Protein AF-0000000083341138 (afdb_homodimer)

Sequence (218 aa):
MNNLKFSPLKKLEIILEGEHQEFVTDLLDHAGVKGYTIVNNLSGKGSQGFHEGHLMFNEDAVLNMIITAVPEHLVNPIMEGFAPFFNKHSGVVFVSDIQVTRLEKFNKNMNNLKFSPLKKLEIILEGEHQEFVTDLLDHAGVKGYTIVNNLSGKGSQGFHEGHLMFNEDAVLNMIITAVPEHLVNPIMEGFAPFFNKHSGVVFVSDIQVTRLEKFNKN

Structure (mmCIF, N/CA/C/O backbone):
data_AF-0000000083341138-model_v1
#
loop_
_entity.id
_entity.type
_entity.pdbx_description
1 polymer 'P-II family nitrogen regulator'
#
loop_
_atom_site.group_PDB
_atom_site.id
_atom_site.type_symbol
_atom_site.label_atom_id
_atom_site.label_alt_id
_atom_site.label_comp_id
_atom_site.label_asym_id
_atom_site.label_entity_id
_atom_site.label_seq_id
_atom_site.pdbx_PDB_ins_code
_atom_site.Cartn_x
_atom_site.Cartn_y
_atom_site.Cartn_z
_atom_site.occupancy
_atom_site.B_iso_or_equiv
_atom_site.auth_seq_id
_atom_site.auth_comp_id
_atom_site.auth_asym_id
_atom_site.auth_atom_id
_atom_site.pdbx_PDB_model_num
ATOM 1 N N . MET A 1 1 ? 3.871 28.406 0.914 1 43.56 1 MET A N 1
ATOM 2 C CA . MET A 1 1 ? 3.195 27.203 1.356 1 43.56 1 MET A CA 1
ATOM 3 C C . MET A 1 1 ? 3.568 26.016 0.471 1 43.56 1 MET A C 1
ATOM 5 O O . MET A 1 1 ? 3.41 26.062 -0.75 1 43.56 1 MET A O 1
ATOM 9 N N . ASN A 1 2 ? 4.586 25.281 0.672 1 56.59 2 ASN A N 1
ATOM 10 C CA . ASN A 1 2 ? 5.148 24.297 -0.247 1 56.59 2 ASN A CA 1
ATOM 11 C C . ASN A 1 2 ? 4.074 23.359 -0.797 1 56.59 2 ASN A C 1
ATOM 13 O O . ASN A 1 2 ? 3.346 22.734 -0.033 1 56.59 2 ASN A O 1
ATOM 17 N N . ASN A 1 3 ? 3.484 23.812 -1.963 1 70.19 3 ASN A N 1
ATOM 18 C CA . ASN A 1 3 ? 2.354 23.219 -2.68 1 70.19 3 ASN A CA 1
ATOM 19 C C . ASN A 1 3 ? 2.545 21.734 -2.918 1 70.19 3 ASN A C 1
ATOM 21 O O . ASN A 1 3 ? 3.535 21.312 -3.52 1 70.19 3 ASN A O 1
ATOM 25 N N . LEU A 1 4 ? 1.774 20.891 -2.082 1 86.81 4 LEU A N 1
ATOM 26 C CA . LEU A 1 4 ? 1.762 19.453 -2.312 1 86.81 4 LEU A CA 1
ATOM 27 C C . LEU A 1 4 ? 1.254 19.125 -3.715 1 86.81 4 LEU A C 1
ATOM 29 O O . LEU A 1 4 ? 0.221 19.656 -4.141 1 86.81 4 LEU A O 1
ATOM 33 N N . LYS A 1 5 ? 2.184 18.625 -4.574 1 92.94 5 LYS A N 1
ATOM 34 C CA . LYS A 1 5 ? 1.755 18.188 -5.898 1 92.94 5 LYS A CA 1
ATOM 35 C C . LYS A 1 5 ? 1.426 16.703 -5.906 1 92.94 5 LYS A C 1
ATOM 37 O O . LYS A 1 5 ? 2.301 15.859 -5.668 1 92.94 5 LYS A O 1
ATOM 42 N N . PHE A 1 6 ? 0.139 16.469 -6.227 1 96.69 6 PHE A N 1
ATOM 43 C CA . PHE A 1 6 ? -0.298 15.078 -6.359 1 96.69 6 PHE A CA 1
ATOM 44 C C . PHE A 1 6 ? -0.153 14.602 -7.797 1 96.69 6 PHE A C 1
ATOM 46 O O . PHE A 1 6 ? -0.581 15.281 -8.727 1 96.69 6 PHE A O 1
ATOM 53 N N . SER A 1 7 ? 0.466 13.469 -7.934 1 97.69 7 SER A N 1
ATOM 54 C CA . SER A 1 7 ? 0.682 12.891 -9.258 1 97.69 7 SER A CA 1
ATOM 55 C C . SER A 1 7 ? 0.012 11.523 -9.375 1 97.69 7 SER A C 1
ATOM 57 O O . SER A 1 7 ? 0.09 10.703 -8.453 1 97.69 7 SER A O 1
ATOM 59 N N . PRO A 1 8 ? -0.66 11.234 -10.453 1 98.38 8 PRO A N 1
ATOM 60 C CA . PRO A 1 8 ? -1.297 9.93 -10.648 1 98.38 8 PRO A CA 1
ATOM 61 C C . PRO A 1 8 ? -0.293 8.828 -10.969 1 98.38 8 PRO A C 1
ATOM 63 O O . PRO A 1 8 ? 0.635 9.039 -11.758 1 98.38 8 PRO A O 1
ATOM 66 N N . LEU A 1 9 ? -0.404 7.703 -10.352 1 98.56 9 LEU A N 1
ATOM 67 C CA . LEU A 1 9 ? 0.326 6.477 -10.656 1 98.56 9 LEU A CA 1
ATOM 68 C C . LEU A 1 9 ? -0.596 5.266 -10.586 1 98.56 9 LEU A C 1
ATOM 70 O O . LEU A 1 9 ? -1.766 5.391 -10.211 1 98.56 9 LEU A O 1
ATOM 74 N N . LYS A 1 10 ? -0.078 4.125 -11.078 1 98.81 10 LYS A N 1
ATOM 75 C CA . LYS A 1 10 ? -0.729 2.83 -10.906 1 98.81 10 LYS A CA 1
ATOM 76 C C . LYS A 1 10 ? -0.089 2.043 -9.766 1 98.81 10 LYS A C 1
ATOM 78 O O . LYS A 1 10 ? 1.137 1.926 -9.695 1 98.81 10 LYS A O 1
ATOM 83 N N . LYS A 1 11 ? -0.899 1.671 -8.844 1 98.88 11 LYS A N 1
ATOM 84 C CA . LYS A 1 11 ? -0.458 0.746 -7.805 1 98.88 11 LYS A CA 1
ATOM 85 C C . LYS A 1 11 ? -0.704 -0.703 -8.219 1 98.88 11 LYS A C 1
ATOM 87 O O . LYS A 1 11 ? -1.809 -1.057 -8.633 1 98.88 11 LYS A O 1
ATOM 92 N N . LEU A 1 12 ? 0.342 -1.519 -8.172 1 98.81 12 LEU A N 1
ATOM 93 C CA . LEU A 1 12 ? 0.233 -2.961 -8.359 1 98.81 12 LEU A CA 1
ATOM 94 C C . LEU A 1 12 ? 0.286 -3.693 -7.023 1 98.81 12 LEU A C 1
ATOM 96 O O . LEU A 1 12 ? 1.166 -3.43 -6.203 1 98.81 12 LEU A O 1
ATOM 100 N N . GLU A 1 13 ? -0.659 -4.496 -6.762 1 98.81 13 GLU A N 1
ATOM 101 C CA . GLU A 1 13 ? -0.636 -5.484 -5.688 1 98.81 13 GLU A CA 1
ATOM 102 C C . GLU A 1 13 ? -0.57 -6.902 -6.242 1 98.81 13 GLU A C 1
ATOM 104 O O . GLU A 1 13 ? -1.538 -7.391 -6.832 1 98.81 13 GLU A O 1
ATOM 109 N N . ILE A 1 14 ? 0.552 -7.531 -6.039 1 98.12 14 ILE A N 1
ATOM 110 C CA . ILE A 1 14 ? 0.844 -8.844 -6.605 1 98.12 14 ILE A CA 1
ATOM 111 C C . ILE A 1 14 ? 0.821 -9.898 -5.5 1 98.12 14 ILE A C 1
ATOM 113 O O . ILE A 1 14 ? 1.663 -9.883 -4.598 1 98.12 14 ILE A O 1
ATOM 117 N N . ILE A 1 15 ? -0.076 -10.805 -5.543 1 96.75 15 ILE A N 1
ATOM 118 C CA . ILE A 1 15 ? -0.184 -11.891 -4.574 1 96.75 15 ILE A CA 1
ATOM 119 C C . ILE A 1 15 ? 0.331 -13.188 -5.195 1 96.75 15 ILE A C 1
ATOM 121 O O . ILE A 1 15 ? -0.067 -13.555 -6.305 1 96.75 15 ILE A O 1
ATOM 125 N N . LEU A 1 16 ? 1.196 -13.852 -4.492 1 94.94 16 LEU A N 1
ATOM 126 C CA . LEU A 1 16 ? 1.87 -15.031 -5.035 1 94.94 16 LEU A CA 1
ATOM 127 C C . LEU A 1 16 ? 2.361 -15.938 -3.914 1 94.94 16 LEU A C 1
ATOM 129 O O . LEU A 1 16 ? 2.422 -15.523 -2.754 1 94.94 16 LEU A O 1
ATOM 133 N N . GLU A 1 17 ? 2.703 -17.125 -4.324 1 92.5 17 GLU A N 1
ATOM 134 C CA . GLU A 1 17 ? 3.369 -18.016 -3.379 1 92.5 17 GLU A CA 1
ATOM 135 C C . GLU A 1 17 ? 4.77 -17.516 -3.045 1 92.5 17 GLU A C 1
ATOM 137 O O . GLU A 1 17 ? 5.523 -17.125 -3.936 1 92.5 17 GLU A O 1
ATOM 142 N N . GLY A 1 18 ? 5.074 -17.531 -1.75 1 92.31 18 GLY A N 1
ATOM 143 C CA . GLY A 1 18 ? 6.305 -16.953 -1.234 1 92.31 18 GLY A CA 1
ATOM 144 C C . GLY A 1 18 ? 7.551 -17.516 -1.902 1 92.31 18 GLY A C 1
ATOM 145 O O . GLY A 1 18 ? 8.547 -16.812 -2.049 1 92.31 18 GLY A O 1
ATOM 146 N N . GLU A 1 19 ? 7.508 -18.766 -2.312 1 91.44 19 GLU A N 1
ATOM 147 C CA . GLU A 1 19 ? 8.672 -19.406 -2.908 1 91.44 19 GLU A CA 1
ATOM 148 C C . GLU A 1 19 ? 9.062 -18.734 -4.219 1 91.44 19 GLU A C 1
ATOM 150 O O . GLU A 1 19 ? 10.203 -18.875 -4.68 1 91.44 19 GLU A O 1
ATOM 155 N N . HIS A 1 20 ? 8.227 -17.906 -4.797 1 94.19 20 HIS A N 1
ATOM 156 C CA . HIS A 1 20 ? 8.508 -17.297 -6.09 1 94.19 20 HIS A CA 1
ATOM 157 C C . HIS A 1 20 ? 8.734 -15.797 -5.949 1 94.19 20 HIS A C 1
ATOM 159 O O . HIS A 1 20 ? 8.82 -15.078 -6.953 1 94.19 20 HIS A O 1
ATOM 165 N N . GLN A 1 21 ? 8.82 -15.297 -4.828 1 94.88 21 GLN A N 1
ATOM 166 C CA . GLN A 1 21 ? 8.977 -13.875 -4.551 1 94.88 21 GLN A CA 1
ATOM 167 C C . GLN A 1 21 ? 10.18 -13.297 -5.293 1 94.88 21 GLN A C 1
ATOM 169 O O . GLN A 1 21 ? 10.086 -12.242 -5.914 1 94.88 21 GLN A O 1
ATOM 174 N N . GLU A 1 22 ? 11.273 -14.016 -5.23 1 94.94 22 GLU A N 1
ATOM 175 C CA . GLU A 1 22 ? 12.5 -13.508 -5.836 1 94.94 22 GLU A CA 1
ATOM 176 C C . GLU A 1 22 ? 12.344 -13.367 -7.348 1 94.94 22 GLU A C 1
ATOM 178 O O . GLU A 1 22 ? 12.852 -12.406 -7.941 1 94.94 22 GLU A O 1
ATOM 183 N N . PHE A 1 23 ? 11.719 -14.312 -7.938 1 95.25 23 PHE A N 1
ATOM 184 C CA . PHE A 1 23 ? 11.477 -14.234 -9.375 1 95.25 23 PHE A CA 1
ATOM 185 C C . PHE A 1 23 ? 10.711 -12.969 -9.734 1 95.25 23 PHE A C 1
ATOM 187 O O . PHE A 1 23 ? 11.094 -12.25 -10.664 1 95.25 23 PHE A O 1
ATOM 194 N N . VAL A 1 24 ? 9.68 -12.656 -8.992 1 97 24 VAL A N 1
ATOM 195 C CA . VAL A 1 24 ? 8.812 -11.516 -9.266 1 97 24 VAL A CA 1
ATOM 196 C C . VAL A 1 24 ? 9.57 -10.211 -9.008 1 97 24 VAL A C 1
ATOM 198 O O . VAL A 1 24 ? 9.508 -9.281 -9.812 1 97 24 VAL A O 1
ATOM 201 N N . THR A 1 25 ? 10.336 -10.164 -7.938 1 96.69 25 THR A N 1
ATOM 202 C CA . THR A 1 25 ? 11.07 -8.938 -7.633 1 96.69 25 THR A CA 1
ATOM 203 C C . THR A 1 25 ? 12.156 -8.688 -8.664 1 96.69 25 THR A C 1
ATOM 205 O O . THR A 1 25 ? 12.453 -7.543 -9.008 1 96.69 25 THR A O 1
ATOM 208 N N . ASP A 1 26 ? 12.742 -9.758 -9.203 1 96.69 26 ASP A N 1
ATOM 209 C CA . ASP A 1 26 ? 13.727 -9.617 -10.266 1 96.69 26 ASP A CA 1
ATOM 210 C C . ASP A 1 26 ? 13.109 -9.016 -11.523 1 96.69 26 ASP A C 1
ATOM 212 O O . ASP A 1 26 ? 13.711 -8.156 -12.172 1 96.69 26 ASP A O 1
ATOM 216 N N . LEU A 1 27 ? 11.953 -9.477 -11.852 1 96.94 27 LEU A N 1
ATOM 217 C CA . LEU A 1 27 ? 11.266 -8.953 -13.023 1 96.94 27 LEU A CA 1
ATOM 218 C C . LEU A 1 27 ? 10.922 -7.477 -12.836 1 96.94 27 LEU A C 1
ATOM 220 O O . LEU A 1 27 ? 11.07 -6.68 -13.766 1 96.94 27 LEU A O 1
ATOM 224 N N . LEU A 1 28 ? 10.492 -7.086 -11.641 1 97.12 28 LEU A N 1
ATOM 225 C CA . LEU A 1 28 ? 10.195 -5.688 -11.352 1 97.12 28 LEU A CA 1
ATOM 226 C C . LEU A 1 28 ? 11.445 -4.824 -11.477 1 97.12 28 LEU A C 1
ATOM 228 O O . LEU A 1 28 ? 11.406 -3.744 -12.07 1 97.12 28 LEU A O 1
ATOM 232 N N . ASP A 1 29 ? 12.523 -5.367 -10.977 1 95.69 29 ASP A N 1
ATOM 233 C CA . ASP A 1 29 ? 13.789 -4.645 -11.07 1 95.69 29 ASP A CA 1
ATOM 234 C C . ASP A 1 29 ? 14.195 -4.43 -12.523 1 95.69 29 ASP A C 1
ATOM 236 O O . ASP A 1 29 ? 14.594 -3.33 -12.914 1 95.69 29 ASP A O 1
ATOM 240 N N . HIS A 1 30 ? 14.055 -5.43 -13.32 1 95.94 30 HIS A N 1
ATOM 241 C CA . HIS A 1 30 ? 14.43 -5.359 -14.727 1 95.94 30 HIS A CA 1
ATOM 242 C C . HIS A 1 30 ? 13.531 -4.395 -15.484 1 95.94 30 HIS A C 1
ATOM 244 O O . HIS A 1 30 ? 13.969 -3.762 -16.453 1 95.94 30 HIS A O 1
ATOM 250 N N . ALA A 1 31 ? 12.305 -4.336 -15.016 1 95.94 31 ALA A N 1
ATOM 251 C CA . ALA A 1 31 ? 11.352 -3.436 -15.664 1 95.94 31 ALA A CA 1
ATOM 252 C C . ALA A 1 31 ? 11.609 -1.985 -15.266 1 95.94 31 ALA A C 1
ATOM 254 O O . ALA A 1 31 ? 10.961 -1.07 -15.773 1 95.94 31 ALA A O 1
ATOM 255 N N . GLY A 1 32 ? 12.484 -1.768 -14.281 1 93.94 32 GLY A N 1
ATOM 256 C CA . GLY A 1 32 ? 12.859 -0.415 -13.898 1 93.94 32 GLY A CA 1
ATOM 257 C C . GLY A 1 32 ? 12.094 0.104 -12.703 1 93.94 32 GLY A C 1
ATOM 258 O O . GLY A 1 32 ? 12.07 1.311 -12.445 1 93.94 32 GLY A O 1
ATOM 259 N N . VAL A 1 33 ? 11.453 -0.778 -12.023 1 96 33 VAL A N 1
ATOM 260 C CA . VAL A 1 33 ? 10.727 -0.376 -10.828 1 96 33 VAL A CA 1
ATOM 261 C C . VAL A 1 33 ? 11.719 -0.014 -9.719 1 96 33 VAL A C 1
ATOM 263 O O . VAL A 1 33 ? 12.633 -0.781 -9.422 1 96 33 VAL A O 1
ATOM 266 N N . LYS A 1 34 ? 11.5 1.165 -9.055 1 93.69 34 LYS A N 1
ATOM 267 C CA . LYS A 1 34 ? 12.492 1.713 -8.125 1 93.69 34 LYS A CA 1
ATOM 268 C C . LYS A 1 34 ? 12.32 1.119 -6.734 1 93.69 34 LYS A C 1
ATOM 270 O O . LYS A 1 34 ? 13.281 1.054 -5.961 1 93.69 34 LYS A O 1
ATOM 275 N N . GLY A 1 35 ? 11.094 0.795 -6.465 1 95.19 35 GLY A N 1
ATOM 276 C CA . GLY A 1 35 ? 10.852 0.303 -5.117 1 95.19 35 GLY A CA 1
ATOM 277 C C . GLY A 1 35 ? 9.594 -0.532 -5.008 1 95.19 35 GLY A C 1
ATOM 278 O O . GLY A 1 35 ? 8.727 -0.478 -5.887 1 95.19 35 GLY A O 1
ATOM 279 N N . TYR A 1 36 ? 9.586 -1.307 -3.973 1 97.06 36 TYR A N 1
ATOM 280 C CA . TYR A 1 36 ? 8.414 -2.1 -3.637 1 97.06 36 TYR A CA 1
ATOM 281 C C . TYR A 1 36 ? 8.414 -2.475 -2.16 1 97.06 36 TYR A C 1
ATOM 283 O O . TYR A 1 36 ? 9.445 -2.389 -1.49 1 97.06 36 TYR A O 1
ATOM 291 N N . THR A 1 37 ? 7.223 -2.809 -1.684 1 96.56 37 THR A N 1
ATOM 292 C CA . THR A 1 37 ? 6.973 -3.293 -0.33 1 96.56 37 THR A CA 1
ATOM 293 C C . THR A 1 37 ? 6.434 -4.719 -0.357 1 96.56 37 THR A C 1
ATOM 295 O O . THR A 1 37 ? 5.656 -5.078 -1.246 1 96.56 37 THR A O 1
ATOM 298 N N . ILE A 1 38 ? 6.922 -5.527 0.607 1 95.38 38 ILE A N 1
ATOM 299 C CA . ILE A 1 38 ? 6.469 -6.914 0.673 1 95.38 38 ILE A CA 1
ATOM 300 C C . ILE A 1 38 ? 5.715 -7.148 1.979 1 95.38 38 ILE A C 1
ATOM 302 O O . ILE A 1 38 ? 6.242 -6.895 3.064 1 95.38 38 ILE A O 1
ATOM 306 N N . VAL A 1 39 ? 4.488 -7.57 1.864 1 94.75 39 VAL A N 1
ATOM 307 C CA . VAL A 1 39 ? 3.684 -8.062 2.979 1 94.75 39 VAL A CA 1
ATOM 308 C C . VAL A 1 39 ? 3.799 -9.578 3.07 1 94.75 39 VAL A C 1
ATOM 310 O O . VAL A 1 39 ? 3.371 -10.297 2.164 1 94.75 39 VAL A O 1
ATOM 313 N N . ASN A 1 40 ? 4.289 -10.039 4.188 1 90.88 40 ASN A N 1
ATOM 314 C CA . ASN A 1 40 ? 4.613 -11.453 4.328 1 90.88 40 ASN A CA 1
ATOM 315 C C . ASN A 1 40 ? 3.506 -12.211 5.055 1 90.88 40 ASN A C 1
ATOM 317 O O . ASN A 1 40 ? 2.648 -11.602 5.695 1 90.88 40 ASN A O 1
ATOM 321 N N . ASN A 1 41 ? 3.547 -13.523 4.867 1 89 41 ASN A N 1
ATOM 322 C CA . ASN A 1 41 ? 2.801 -14.469 5.691 1 89 41 ASN A CA 1
ATOM 323 C C . ASN A 1 41 ? 1.295 -14.297 5.523 1 89 41 ASN A C 1
ATOM 325 O O . ASN A 1 41 ? 0.551 -14.305 6.504 1 89 41 ASN A O 1
ATOM 329 N N . LEU A 1 42 ? 0.904 -14.156 4.395 1 91.31 42 LEU A N 1
ATOM 330 C CA . LEU A 1 42 ? -0.522 -14.078 4.098 1 91.31 42 LEU A CA 1
ATOM 331 C C . LEU A 1 42 ? -1.131 -15.469 3.988 1 91.31 42 LEU A C 1
ATOM 333 O O . LEU A 1 42 ? -0.446 -16.422 3.611 1 91.31 42 LEU A O 1
ATOM 337 N N . SER A 1 43 ? -2.334 -15.5 4.375 1 90.44 43 SER A N 1
ATOM 338 C CA . SER A 1 43 ? -3.176 -16.656 4.098 1 90.44 43 SER A CA 1
ATOM 339 C C . SER A 1 43 ? -4.246 -16.328 3.062 1 90.44 43 SER A C 1
ATOM 341 O O . SER A 1 43 ? -4.594 -15.164 2.871 1 90.44 43 SER A O 1
ATOM 343 N N . GLY A 1 44 ? -4.66 -17.344 2.383 1 89.19 44 GLY A N 1
ATOM 344 C CA . GLY A 1 44 ? -5.703 -17.125 1.393 1 89.19 44 GLY A CA 1
ATOM 345 C C . GLY A 1 44 ? -6.18 -18.406 0.737 1 89.19 44 GLY A C 1
ATOM 346 O O . GLY A 1 44 ? -5.59 -19.469 0.931 1 89.19 44 GLY A O 1
ATOM 347 N N . LYS A 1 45 ? -7.324 -18.203 0.082 1 89.69 45 LYS A N 1
ATOM 348 C CA . LYS A 1 45 ? -7.918 -19.297 -0.696 1 89.69 45 LYS A CA 1
ATOM 349 C C . LYS A 1 45 ? -8.125 -18.875 -2.148 1 89.69 45 LYS A C 1
ATOM 351 O O . LYS A 1 45 ? -8.547 -17.75 -2.422 1 89.69 45 LYS A O 1
ATOM 356 N N . GLY A 1 46 ? -7.746 -19.781 -2.986 1 86.19 46 GLY A N 1
ATOM 357 C CA . GLY A 1 46 ? -8 -19.625 -4.41 1 86.19 46 GLY A CA 1
ATOM 358 C C . GLY A 1 46 ? -8.352 -20.922 -5.109 1 86.19 46 GLY A C 1
ATOM 359 O O . GLY A 1 46 ? -8.805 -21.875 -4.473 1 86.19 46 GLY A O 1
ATOM 360 N N . SER A 1 47 ? -8.297 -20.828 -6.359 1 84.81 47 SER A N 1
ATOM 361 C CA . SER A 1 47 ? -8.664 -21.984 -7.156 1 84.81 47 SER A CA 1
ATOM 362 C C . SER A 1 47 ? -7.84 -23.203 -6.766 1 84.81 47 SER A C 1
ATOM 364 O O . SER A 1 47 ? -8.289 -24.344 -6.926 1 84.81 47 SER A O 1
ATOM 366 N N . GLN A 1 48 ? -6.707 -23.031 -6.176 1 79.69 48 GLN A N 1
ATOM 367 C CA . GLN A 1 48 ? -5.809 -24.125 -5.816 1 79.69 48 GLN A CA 1
ATOM 368 C C . GLN A 1 48 ? -5.973 -24.516 -4.352 1 79.69 48 GLN A C 1
ATOM 370 O O . GLN A 1 48 ? -5.223 -25.344 -3.838 1 79.69 48 GLN A O 1
ATOM 375 N N . GLY A 1 49 ? -6.93 -23.875 -3.766 1 82.31 49 GLY A N 1
ATOM 376 C CA . GLY A 1 49 ? -7.207 -24.25 -2.387 1 82.31 49 GLY A CA 1
ATOM 377 C C . GLY A 1 49 ? -6.73 -23.219 -1.386 1 82.31 49 GLY A C 1
ATOM 378 O O . GLY A 1 49 ? -6.43 -22.078 -1.757 1 82.31 49 GLY A O 1
ATOM 379 N N . PHE A 1 50 ? -6.719 -23.609 -0.062 1 81.56 50 PHE A N 1
ATOM 380 C CA . PHE A 1 50 ? -6.395 -22.703 1.031 1 81.56 50 PHE A CA 1
ATOM 381 C C . PHE A 1 50 ? -4.91 -22.766 1.361 1 81.56 50 PHE A C 1
ATOM 383 O O . PHE A 1 50 ? -4.316 -23.844 1.403 1 81.56 50 PHE A O 1
ATOM 390 N N . HIS A 1 51 ? -4.246 -21.609 1.448 1 79.81 51 HIS A N 1
ATOM 391 C CA . HIS A 1 51 ? -2.883 -21.406 1.926 1 79.81 51 HIS A CA 1
ATOM 392 C C . HIS A 1 51 ? -2.873 -20.734 3.297 1 79.81 51 HIS A C 1
ATOM 394 O O . HIS A 1 51 ? -3.408 -19.641 3.463 1 79.81 51 HIS A O 1
ATOM 400 N N . GLU A 1 52 ? -2.273 -21.359 4.293 1 76.81 52 GLU A N 1
ATOM 401 C CA . GLU A 1 52 ? -2.258 -20.828 5.648 1 76.81 52 GLU A CA 1
ATOM 402 C C . GLU A 1 52 ? -1.016 -19.969 5.891 1 76.81 52 GLU A C 1
ATOM 404 O O . GLU A 1 52 ? 0.092 -20.359 5.512 1 76.81 52 GLU A O 1
ATOM 409 N N . GLY A 1 53 ? -1.154 -18.797 6.289 1 67.44 53 GLY A N 1
ATOM 410 C CA . GLY A 1 53 ? -0.076 -17.859 6.566 1 67.44 53 GLY A CA 1
ATOM 411 C C . GLY A 1 53 ? 0.729 -18.234 7.797 1 67.44 53 GLY A C 1
ATOM 412 O O . GLY A 1 53 ? 1.775 -17.625 8.062 1 67.44 53 GLY A O 1
ATOM 413 N N . HIS A 1 54 ? 0.11 -19 8.758 1 62.38 54 HIS A N 1
ATOM 414 C CA . HIS A 1 54 ? 0.873 -19.266 9.977 1 62.38 54 HIS A CA 1
ATOM 415 C C . HIS A 1 54 ? 1.956 -20.312 9.719 1 62.38 54 HIS A C 1
ATOM 417 O O . HIS A 1 54 ? 1.782 -21.203 8.891 1 62.38 54 HIS A O 1
ATOM 423 N N . LEU A 1 55 ? 3.225 -19.75 9.961 1 54.59 55 LEU A N 1
ATOM 424 C CA . LEU A 1 55 ? 4.434 -20.562 9.859 1 54.59 55 LEU A CA 1
ATOM 425 C C . LEU A 1 55 ? 4.191 -21.969 10.367 1 54.59 55 LEU A C 1
ATOM 427 O O . LEU A 1 55 ? 4.535 -22.297 11.508 1 54.59 55 LEU A O 1
ATOM 431 N N . MET A 1 56 ? 3.02 -22.406 10.438 1 48.97 56 MET A N 1
ATOM 432 C CA . MET A 1 56 ? 3.365 -23.75 10.883 1 48.97 56 MET A CA 1
ATOM 433 C C . MET A 1 56 ? 4.406 -24.375 9.961 1 48.97 56 MET A C 1
ATOM 435 O O . MET A 1 56 ? 4.895 -23.734 9.039 1 48.97 56 MET A O 1
ATOM 439 N N . PHE A 1 57 ? 4.25 -25.766 9.609 1 48.62 57 PHE A N 1
ATOM 440 C CA . PHE A 1 57 ? 5.254 -26.672 9.086 1 48.62 57 PHE A CA 1
ATOM 441 C C . PHE A 1 57 ? 5.664 -26.281 7.672 1 48.62 57 PHE A C 1
ATOM 443 O O . PHE A 1 57 ? 6.836 -26.391 7.301 1 48.62 57 PHE A O 1
ATOM 450 N N . ASN A 1 58 ? 4.73 -26.062 6.723 1 49.41 58 ASN A N 1
ATOM 451 C CA . ASN A 1 58 ? 5.18 -26 5.336 1 49.41 58 ASN A CA 1
ATOM 452 C C . ASN A 1 58 ? 5.234 -24.562 4.824 1 49.41 58 ASN A C 1
ATOM 454 O O . ASN A 1 58 ? 4.211 -24 4.449 1 49.41 58 ASN A O 1
ATOM 458 N N . GLU A 1 59 ? 6.312 -23.859 5.195 1 52.59 59 GLU A N 1
ATOM 459 C CA . GLU A 1 59 ? 6.668 -22.5 4.805 1 52.59 59 GLU A CA 1
ATOM 460 C C . GLU A 1 59 ? 6.355 -22.25 3.33 1 52.59 59 GLU A C 1
ATOM 462 O O . GLU A 1 59 ? 6.082 -21.109 2.93 1 52.59 59 GLU A O 1
ATOM 467 N N . ASP A 1 60 ? 6.461 -23.25 2.551 1 53.94 60 ASP A N 1
ATOM 468 C CA . ASP A 1 60 ? 6.41 -23.125 1.098 1 53.94 60 ASP A CA 1
ATOM 469 C C . ASP A 1 60 ? 5.008 -22.75 0.627 1 53.94 60 ASP A C 1
ATOM 471 O O . ASP A 1 60 ? 4.828 -22.297 -0.503 1 53.94 60 ASP A O 1
ATOM 475 N N . ALA A 1 61 ? 4.062 -22.859 1.63 1 64 61 ALA A N 1
ATOM 476 C CA . ALA A 1 61 ? 2.713 -22.656 1.111 1 64 61 ALA A CA 1
ATOM 477 C C . ALA A 1 61 ? 2.137 -21.328 1.618 1 64 61 ALA A C 1
ATOM 479 O O . ALA A 1 61 ? 0.917 -21.156 1.657 1 64 61 ALA A O 1
ATOM 480 N N . VAL A 1 62 ? 3.115 -20.438 1.92 1 84.94 62 VAL A N 1
ATOM 481 C CA . VAL A 1 62 ? 2.65 -19.156 2.412 1 84.94 62 VAL A CA 1
ATOM 482 C C . VAL A 1 62 ? 2.562 -18.156 1.255 1 84.94 62 VAL A C 1
ATOM 484 O O . VAL A 1 62 ? 3.338 -18.234 0.299 1 84.94 62 VAL A O 1
ATOM 487 N N . LEU A 1 63 ? 1.539 -17.312 1.319 1 91.75 63 LEU A N 1
ATOM 488 C CA . LEU A 1 63 ? 1.419 -16.266 0.312 1 91.75 63 LEU A CA 1
ATOM 489 C C . LEU A 1 63 ? 2.117 -14.992 0.771 1 91.75 63 LEU A C 1
ATOM 491 O O . LEU A 1 63 ? 2.197 -14.719 1.971 1 91.75 63 LEU A O 1
ATOM 495 N N . ASN A 1 64 ? 2.631 -14.289 -0.158 1 94.56 64 ASN A N 1
ATOM 496 C CA . ASN A 1 64 ? 3.098 -12.914 0.018 1 94.56 64 ASN A CA 1
ATOM 497 C C . ASN A 1 64 ? 2.395 -11.961 -0.94 1 94.56 64 ASN A C 1
ATOM 499 O O . ASN A 1 64 ? 1.791 -12.391 -1.924 1 94.56 64 ASN A O 1
ATOM 503 N N . MET A 1 65 ? 2.436 -10.688 -0.54 1 97 65 MET A N 1
ATOM 504 C CA . MET A 1 65 ? 1.983 -9.617 -1.428 1 97 65 MET A CA 1
ATOM 505 C C . MET A 1 65 ? 3.092 -8.594 -1.658 1 97 65 MET A C 1
ATOM 507 O O . MET A 1 65 ? 3.727 -8.141 -0.708 1 97 65 MET A O 1
ATOM 511 N N . ILE A 1 66 ? 3.312 -8.32 -2.918 1 97.56 66 ILE A N 1
ATOM 512 C CA . ILE A 1 66 ? 4.223 -7.246 -3.295 1 97.56 66 ILE A CA 1
ATOM 513 C C . ILE A 1 66 ? 3.424 -6.035 -3.768 1 97.56 66 ILE A C 1
ATOM 515 O O . ILE A 1 66 ? 2.557 -6.156 -4.637 1 97.56 66 ILE A O 1
ATOM 519 N N . ILE A 1 67 ? 3.734 -4.879 -3.148 1 98.69 67 ILE A N 1
ATOM 520 C CA . ILE A 1 67 ? 3.092 -3.615 -3.492 1 98.69 67 ILE A CA 1
ATOM 521 C C . ILE A 1 67 ? 4.109 -2.678 -4.141 1 98.69 67 ILE A C 1
ATOM 523 O O . ILE A 1 67 ? 5.199 -2.469 -3.605 1 98.69 67 ILE A O 1
ATOM 527 N N . THR A 1 68 ? 3.801 -2.131 -5.289 1 98.38 68 THR A N 1
ATOM 528 C CA . THR A 1 68 ? 4.633 -1.122 -5.934 1 98.38 68 THR A CA 1
ATOM 529 C C . THR A 1 68 ? 3.773 -0.099 -6.668 1 98.38 68 THR A C 1
ATOM 531 O O . THR A 1 68 ? 2.613 -0.369 -6.988 1 98.38 68 THR A O 1
ATOM 534 N N . ALA A 1 69 ? 4.293 1.078 -6.859 1 98.62 69 ALA A N 1
ATOM 535 C CA . ALA A 1 69 ? 3.672 2.129 -7.66 1 98.62 69 ALA A CA 1
ATOM 536 C C . ALA A 1 69 ? 4.516 2.457 -8.891 1 98.62 69 ALA A C 1
ATOM 538 O O . ALA A 1 69 ? 5.734 2.613 -8.789 1 98.62 69 ALA A O 1
ATOM 539 N N . VAL A 1 70 ? 3.822 2.547 -10.078 1 98.38 70 VAL A N 1
ATOM 540 C CA . VAL A 1 70 ? 4.555 2.736 -11.328 1 98.38 70 VAL A CA 1
ATOM 541 C C . VAL A 1 70 ? 3.777 3.684 -12.234 1 98.38 70 VAL A C 1
ATOM 543 O O . VAL A 1 70 ? 2.559 3.822 -12.109 1 98.38 70 VAL A O 1
ATOM 546 N N . PRO A 1 71 ? 4.52 4.316 -13.125 1 97.94 71 PRO A N 1
ATOM 547 C CA . PRO A 1 71 ? 3.785 5.039 -14.172 1 97.94 71 PRO A CA 1
ATOM 548 C C . PRO A 1 71 ? 2.906 4.117 -15.016 1 97.94 71 PRO A C 1
ATOM 550 O O . PRO A 1 71 ? 3.229 2.939 -15.188 1 97.94 71 PRO A O 1
ATOM 553 N N . GLU A 1 72 ? 1.851 4.676 -15.547 1 97.94 72 GLU A N 1
ATOM 554 C CA . GLU A 1 72 ? 0.848 3.914 -16.281 1 97.94 72 GLU A CA 1
ATOM 555 C C . GLU A 1 72 ? 1.485 3.127 -17.422 1 97.94 72 GLU A C 1
ATOM 557 O O . GLU A 1 72 ? 1.099 1.986 -17.688 1 97.94 72 GLU A O 1
ATOM 562 N N . HIS A 1 73 ? 2.502 3.648 -18.016 1 97.56 73 HIS A N 1
ATOM 563 C CA . HIS A 1 73 ? 3.061 3.037 -19.203 1 97.56 73 HIS A CA 1
ATOM 564 C C . HIS A 1 73 ? 3.848 1.775 -18.875 1 97.56 73 HIS A C 1
ATOM 566 O O . HIS A 1 73 ? 4.141 0.965 -19.75 1 97.56 73 HIS A O 1
ATOM 572 N N . LEU A 1 74 ? 4.176 1.541 -17.656 1 97.75 74 LEU A N 1
ATOM 573 C CA . LEU A 1 74 ? 4.953 0.367 -17.266 1 97.75 74 LEU A CA 1
ATOM 574 C C . LEU A 1 74 ? 4.035 -0.802 -16.922 1 97.75 74 LEU A C 1
ATOM 576 O O . LEU A 1 74 ? 4.488 -1.945 -16.828 1 97.75 74 LEU A O 1
ATOM 580 N N . VAL A 1 75 ? 2.752 -0.569 -16.797 1 98.44 75 VAL A N 1
ATOM 581 C CA . VAL A 1 75 ? 1.829 -1.609 -16.359 1 98.44 75 VAL A CA 1
ATOM 582 C C . VAL A 1 75 ? 1.812 -2.75 -17.375 1 98.44 75 VAL A C 1
ATOM 584 O O . VAL A 1 75 ? 2.053 -3.906 -17.031 1 98.44 75 VAL A O 1
ATOM 587 N N . ASN A 1 76 ? 1.572 -2.43 -18.609 1 98.19 76 ASN A N 1
ATOM 588 C CA . ASN A 1 76 ? 1.443 -3.469 -19.625 1 98.19 76 ASN A CA 1
ATOM 589 C C . ASN A 1 76 ? 2.74 -4.254 -19.797 1 98.19 76 ASN A C 1
ATOM 591 O O . ASN A 1 76 ? 2.732 -5.488 -19.781 1 98.19 76 ASN A O 1
ATOM 595 N N . PRO A 1 77 ? 3.934 -3.576 -19.922 1 97.94 77 PRO A N 1
ATOM 596 C CA . PRO A 1 77 ? 5.184 -4.336 -20.016 1 97.94 77 PRO A CA 1
ATOM 597 C C . PRO A 1 77 ? 5.395 -5.266 -18.812 1 97.94 77 PRO A C 1
ATOM 599 O O . PRO A 1 77 ? 5.855 -6.398 -18.984 1 97.94 77 PRO A O 1
ATOM 602 N N . ILE A 1 78 ? 5.113 -4.852 -17.656 1 98.06 78 ILE A N 1
ATOM 603 C CA . ILE A 1 78 ? 5.297 -5.652 -16.453 1 98.06 78 ILE A CA 1
ATOM 604 C C . ILE A 1 78 ? 4.363 -6.859 -16.5 1 98.06 78 ILE A C 1
ATOM 606 O O . ILE A 1 78 ? 4.785 -7.988 -16.25 1 98.06 78 ILE A O 1
ATOM 610 N N . MET A 1 79 ? 3.084 -6.613 -16.828 1 97.81 79 MET A N 1
ATOM 611 C CA . MET A 1 79 ? 2.1 -7.691 -16.891 1 97.81 79 MET A CA 1
ATOM 612 C C . MET A 1 79 ? 2.479 -8.719 -17.953 1 97.81 79 MET A C 1
ATOM 614 O O . MET A 1 79 ? 2.303 -9.922 -17.75 1 97.81 79 MET A O 1
ATOM 618 N N . GLU A 1 80 ? 2.984 -8.242 -19.062 1 97.44 80 GLU A N 1
ATOM 619 C CA . GLU A 1 80 ? 3.432 -9.141 -20.125 1 97.44 80 GLU A CA 1
ATOM 620 C C . GLU A 1 80 ? 4.602 -10 -19.656 1 97.44 80 GLU A C 1
ATOM 622 O O . GLU A 1 80 ? 4.688 -11.18 -20 1 97.44 80 GLU A O 1
ATOM 627 N N . GLY A 1 81 ? 5.473 -9.352 -18.891 1 96.38 81 GLY A N 1
ATOM 628 C CA . GLY A 1 81 ? 6.582 -10.094 -18.312 1 96.38 81 GLY A CA 1
ATOM 629 C C . GLY A 1 81 ? 6.145 -11.18 -17.359 1 96.38 81 GLY A C 1
ATOM 630 O O . GLY A 1 81 ? 6.789 -12.219 -17.25 1 96.38 81 GLY A O 1
ATOM 631 N N . PHE A 1 82 ? 5.055 -10.969 -16.688 1 96.25 82 PHE A N 1
ATOM 632 C CA . PHE A 1 82 ? 4.555 -11.898 -15.68 1 96.25 82 PHE A CA 1
ATOM 633 C C . PHE A 1 82 ? 3.729 -13 -16.328 1 96.25 82 PHE A C 1
ATOM 635 O O . PHE A 1 82 ? 3.492 -14.047 -15.719 1 96.25 82 PHE A O 1
ATOM 642 N N . ALA A 1 83 ? 3.246 -12.828 -17.547 1 95.94 83 ALA A N 1
ATOM 643 C CA . ALA A 1 83 ? 2.254 -13.703 -18.172 1 95.94 83 ALA A CA 1
ATOM 644 C C . ALA A 1 83 ? 2.723 -15.156 -18.172 1 95.94 83 ALA A C 1
ATOM 646 O O . ALA A 1 83 ? 1.997 -16.047 -17.734 1 95.94 83 ALA A O 1
ATOM 647 N N . PRO A 1 84 ? 3.957 -15.5 -18.625 1 95.69 84 PRO A N 1
ATOM 648 C CA . PRO A 1 84 ? 4.383 -16.906 -18.594 1 95.69 84 PRO A CA 1
ATOM 649 C C . PRO A 1 84 ? 4.402 -17.484 -17.188 1 95.69 84 PRO A C 1
ATOM 651 O O . PRO A 1 84 ? 4.102 -18.656 -16.984 1 95.69 84 PRO A O 1
ATOM 654 N N . PHE A 1 85 ? 4.758 -16.656 -16.234 1 94.31 85 PHE A N 1
ATOM 655 C CA . PHE A 1 85 ? 4.84 -17.078 -14.844 1 94.31 85 PHE A CA 1
ATOM 656 C C . PHE A 1 85 ? 3.461 -17.453 -14.312 1 94.31 85 PHE A C 1
ATOM 658 O O . PHE A 1 85 ? 3.283 -18.531 -13.734 1 94.31 85 PHE A O 1
ATOM 665 N N . PHE A 1 86 ? 2.48 -16.594 -14.539 1 93.19 86 PHE A N 1
ATOM 666 C CA . PHE A 1 86 ? 1.159 -16.797 -13.953 1 93.19 86 PHE A CA 1
ATOM 667 C C . PHE A 1 86 ? 0.364 -17.812 -14.758 1 93.19 86 PHE A C 1
ATOM 669 O O . PHE A 1 86 ? -0.694 -18.266 -14.312 1 93.19 86 PHE A O 1
ATOM 676 N N . ASN A 1 87 ? 0.848 -18.25 -15.938 1 93.56 87 ASN A N 1
ATOM 677 C CA . ASN A 1 87 ? 0.298 -19.391 -16.656 1 93.56 87 ASN A CA 1
ATOM 678 C C . ASN A 1 87 ? 0.659 -20.719 -15.984 1 93.56 87 ASN A C 1
ATOM 680 O O . ASN A 1 87 ? -0.073 -21.703 -16.109 1 93.56 87 ASN A O 1
ATOM 684 N N . LYS A 1 88 ? 1.689 -20.688 -15.18 1 93.19 88 LYS A N 1
ATOM 685 C CA . LYS A 1 88 ? 2.229 -21.922 -14.594 1 93.19 88 LYS A CA 1
ATOM 686 C C . LYS A 1 88 ? 2.002 -21.953 -13.086 1 93.19 88 LYS A C 1
ATOM 688 O O . LYS A 1 88 ? 1.992 -23.031 -12.477 1 93.19 88 LYS A O 1
ATOM 693 N N . HIS A 1 89 ? 1.85 -20.812 -12.516 1 91.88 89 HIS A N 1
ATOM 694 C CA . HIS A 1 89 ? 1.735 -20.703 -11.062 1 91.88 89 HIS A CA 1
ATOM 695 C C . HIS A 1 89 ? 0.492 -19.922 -10.656 1 91.88 89 HIS A C 1
ATOM 697 O O . HIS A 1 89 ? 0.051 -19.031 -11.391 1 91.88 89 HIS A O 1
ATOM 703 N N . SER A 1 90 ? 0.092 -20.172 -9.422 1 88.69 90 SER A N 1
ATOM 704 C CA . SER A 1 90 ? -1.029 -19.422 -8.867 1 88.69 90 SER A CA 1
ATOM 705 C C . SER A 1 90 ? -0.603 -18.016 -8.453 1 88.69 90 SER A C 1
ATOM 707 O O . SER A 1 90 ? 0.528 -17.812 -8.008 1 88.69 90 SER A O 1
ATOM 709 N N . GLY A 1 91 ? -1.543 -17.062 -8.641 1 93 91 GLY A N 1
ATOM 710 C CA . GLY A 1 91 ? -1.342 -15.68 -8.219 1 93 91 GLY A CA 1
ATOM 711 C C . GLY A 1 91 ? -2.27 -14.703 -8.922 1 93 91 GLY A C 1
ATOM 712 O O . GLY A 1 91 ? -2.998 -15.086 -9.844 1 93 91 GLY A O 1
ATOM 713 N N . VAL A 1 92 ? -2.312 -13.516 -8.398 1 95.88 92 VAL A N 1
ATOM 714 C CA . VAL A 1 92 ? -3.143 -12.469 -8.969 1 95.88 92 VAL A CA 1
ATOM 715 C C . VAL A 1 92 ? -2.432 -11.125 -8.852 1 95.88 92 VAL A C 1
ATOM 717 O O . VAL A 1 92 ? -1.597 -10.93 -7.961 1 95.88 92 VAL A O 1
ATOM 720 N N . VAL A 1 93 ? -2.752 -10.25 -9.773 1 98.06 93 VAL A N 1
ATOM 721 C CA . VAL A 1 93 ? -2.301 -8.859 -9.727 1 98.06 93 VAL A CA 1
ATOM 722 C C . VAL A 1 93 ? -3.506 -7.926 -9.734 1 98.06 93 VAL A C 1
ATOM 724 O O . VAL A 1 93 ? -4.359 -8.008 -10.625 1 98.06 93 VAL A O 1
ATOM 727 N N . PHE A 1 94 ? -3.582 -7.047 -8.688 1 98.44 94 PHE A N 1
ATOM 728 C CA . PHE A 1 94 ? -4.527 -5.938 -8.711 1 98.44 94 PHE A CA 1
ATOM 729 C C . PHE A 1 94 ? -3.854 -4.66 -9.203 1 98.44 94 PHE A C 1
ATOM 731 O O . PHE A 1 94 ? -2.734 -4.348 -8.797 1 98.44 94 PHE A O 1
ATOM 738 N N . VAL A 1 95 ? -4.574 -3.961 -10.102 1 98.75 95 VAL A N 1
ATOM 739 C CA . VAL A 1 95 ? -4.121 -2.666 -10.594 1 98.75 95 VAL A CA 1
ATOM 740 C C . VAL A 1 95 ? -5.117 -1.58 -10.188 1 98.75 95 VAL A C 1
ATOM 742 O O . VAL A 1 95 ? -6.312 -1.696 -10.461 1 98.75 95 VAL A O 1
ATOM 745 N N . SER A 1 96 ? -4.641 -0.529 -9.508 1 98.69 96 SER A N 1
ATOM 746 C CA . SER A 1 96 ? -5.52 0.549 -9.062 1 98.69 96 SER A CA 1
ATOM 747 C C . SER A 1 96 ? -4.93 1.915 -9.391 1 98.69 96 SER A C 1
ATOM 749 O O . SER A 1 96 ? -3.715 2.047 -9.562 1 98.69 96 SER A O 1
ATOM 751 N N . ASP A 1 97 ? -5.852 2.953 -9.484 1 98.75 97 ASP A N 1
ATOM 752 C CA . ASP A 1 97 ? -5.418 4.344 -9.578 1 98.75 97 ASP A CA 1
ATOM 753 C C . ASP A 1 97 ? -5.07 4.906 -8.203 1 98.75 97 ASP A C 1
ATOM 755 O O . ASP A 1 97 ? -5.828 4.73 -7.246 1 98.75 97 ASP A O 1
ATOM 759 N N . ILE A 1 98 ? -3.918 5.57 -8.164 1 98.81 98 ILE A N 1
ATOM 760 C CA . ILE A 1 98 ? -3.553 6.254 -6.926 1 98.81 98 ILE A CA 1
ATOM 761 C C . ILE A 1 98 ? -2.963 7.625 -7.25 1 98.81 98 ILE A C 1
ATOM 763 O O . ILE A 1 98 ? -2.709 7.938 -8.414 1 98.81 98 ILE A O 1
ATOM 767 N N . GLN A 1 99 ? -2.834 8.422 -6.195 1 98.5 99 GLN A N 1
ATOM 768 C CA . GLN A 1 99 ? -2.043 9.641 -6.215 1 98.5 99 GLN A CA 1
ATOM 769 C C . GLN A 1 99 ? -0.896 9.578 -5.211 1 98.5 99 GLN A C 1
ATOM 771 O O . GLN A 1 99 ? -1.046 9.008 -4.125 1 98.5 99 GLN A O 1
ATOM 776 N N . VAL A 1 100 ? 0.231 10.227 -5.582 1 97.69 100 VAL A N 1
ATOM 777 C CA . VAL A 1 100 ? 1.387 10.344 -4.699 1 97.69 100 VAL A CA 1
ATOM 778 C C . VAL A 1 100 ? 1.893 11.789 -4.699 1 97.69 100 VAL A C 1
ATOM 780 O O . VAL A 1 100 ? 1.559 12.57 -5.59 1 97.69 100 VAL A O 1
ATOM 783 N N . THR A 1 101 ? 2.732 12.258 -3.701 1 94.75 101 THR A N 1
ATOM 784 C CA . THR A 1 101 ? 3.25 13.625 -3.646 1 94.75 101 THR A CA 1
ATOM 785 C C . THR A 1 101 ? 4.758 13.641 -3.895 1 94.75 101 THR A C 1
ATOM 787 O O . THR A 1 101 ? 5.344 14.703 -4.109 1 94.75 101 THR A O 1
ATOM 790 N N . ARG A 1 102 ? 5.484 12.617 -3.883 1 92 102 ARG A N 1
ATOM 791 C CA . ARG A 1 102 ? 6.918 12.531 -4.148 1 92 102 ARG A CA 1
ATOM 792 C C . ARG A 1 102 ? 7.199 11.633 -5.352 1 92 102 ARG A C 1
ATOM 794 O O . ARG A 1 102 ? 7.867 10.602 -5.223 1 92 102 ARG A O 1
ATOM 801 N N . LEU A 1 103 ? 6.801 12.148 -6.484 1 92.19 103 LEU A N 1
ATOM 802 C CA . LEU A 1 103 ? 6.816 11.383 -7.723 1 92.19 103 LEU A CA 1
ATOM 803 C C . LEU A 1 103 ? 8.219 10.883 -8.039 1 92.19 103 LEU A C 1
ATOM 805 O O . LEU A 1 103 ? 8.383 9.805 -8.617 1 92.19 103 LEU A O 1
ATOM 809 N N . GLU A 1 104 ? 9.242 11.609 -7.645 1 91.75 104 GLU A N 1
ATOM 810 C CA . GLU A 1 104 ? 10.625 11.281 -7.957 1 91.75 104 GLU A CA 1
ATOM 811 C C . GLU A 1 104 ? 11.023 9.945 -7.332 1 91.75 104 GLU A C 1
ATOM 813 O O . GLU A 1 104 ? 11.977 9.305 -7.785 1 91.75 104 GLU A O 1
ATOM 818 N N . LYS A 1 105 ? 10.266 9.5 -6.387 1 91.5 105 LYS A N 1
ATOM 819 C CA . LYS A 1 105 ? 10.539 8.234 -5.715 1 91.5 105 LYS A CA 1
ATOM 820 C C . LYS A 1 105 ? 10.148 7.051 -6.602 1 91.5 105 LYS A C 1
ATOM 822 O O . LYS A 1 105 ? 10.578 5.922 -6.359 1 91.5 105 LYS A O 1
ATOM 827 N N . PHE A 1 106 ? 9.375 7.359 -7.672 1 93.56 106 PHE A N 1
ATOM 828 C CA . PHE A 1 106 ? 8.773 6.258 -8.414 1 93.56 106 PHE A CA 1
ATOM 829 C C . PHE A 1 106 ? 9.266 6.246 -9.852 1 93.56 106 PHE A C 1
ATOM 831 O O . PHE A 1 106 ? 9.008 5.293 -10.594 1 93.56 106 PHE A O 1
ATOM 838 N N . ASN A 1 107 ? 9.891 7.297 -10.242 1 84.31 107 ASN A N 1
ATOM 839 C CA . ASN A 1 107 ? 10.336 7.41 -11.633 1 84.31 107 ASN A CA 1
ATOM 840 C C . ASN A 1 107 ? 11.836 7.176 -11.758 1 84.31 107 ASN A C 1
ATOM 842 O O . ASN A 1 107 ? 12.617 7.633 -10.914 1 84.31 107 ASN A O 1
ATOM 846 N N . LYS A 1 108 ? 12.094 6.219 -12.648 1 72.56 108 LYS A N 1
ATOM 847 C CA . LYS A 1 108 ? 13.508 6.062 -12.961 1 72.56 108 LYS A CA 1
ATOM 848 C C . LYS A 1 108 ? 14.07 7.316 -13.625 1 72.56 108 LYS A C 1
ATOM 850 O O . LYS A 1 108 ? 13.43 7.895 -14.508 1 72.56 108 LYS A O 1
ATOM 855 N N . ASN A 1 109 ? 14.938 8.008 -12.914 1 56.03 109 ASN A N 1
ATOM 856 C CA . ASN A 1 109 ? 15.625 9.07 -13.641 1 56.03 109 ASN A CA 1
ATOM 857 C C . ASN A 1 109 ? 16.391 8.531 -14.836 1 56.03 109 ASN A C 1
ATOM 859 O O . ASN A 1 109 ? 16.891 7.398 -14.805 1 56.03 109 ASN A O 1
ATOM 863 N N . MET B 1 1 ? -36.188 -2.26 4.234 1 48.34 1 MET B N 1
ATOM 864 C CA . MET B 1 1 ? -34.938 -2.711 3.584 1 48.34 1 MET B CA 1
ATOM 865 C C . MET B 1 1 ? -33.781 -1.758 3.879 1 48.34 1 MET B C 1
ATOM 867 O O . MET B 1 1 ? -33.875 -0.565 3.58 1 48.34 1 MET B O 1
ATOM 871 N N . ASN B 1 2 ? -33.062 -1.86 4.941 1 60.03 2 ASN B N 1
ATOM 872 C CA . ASN B 1 2 ? -32.094 -0.874 5.434 1 60.03 2 ASN B CA 1
ATOM 873 C C . ASN B 1 2 ? -31.125 -0.459 4.348 1 60.03 2 ASN B C 1
ATOM 875 O O . ASN B 1 2 ? -30.438 -1.306 3.766 1 60.03 2 ASN B O 1
ATOM 879 N N . ASN B 1 3 ? -31.438 0.591 3.516 1 71.88 3 ASN B N 1
ATOM 880 C CA . ASN B 1 3 ? -30.734 1.088 2.34 1 71.88 3 ASN B CA 1
ATOM 881 C C . ASN B 1 3 ? -29.25 1.327 2.631 1 71.88 3 ASN B C 1
ATOM 883 O O . ASN B 1 3 ? -28.906 2.139 3.492 1 71.88 3 ASN B O 1
ATOM 887 N N . LEU B 1 4 ? -28.422 0.357 2.189 1 86.94 4 LEU B N 1
ATOM 888 C CA . LEU B 1 4 ? -26.984 0.498 2.291 1 86.94 4 LEU B CA 1
ATOM 889 C C . LEU B 1 4 ? -26.5 1.71 1.501 1 86.94 4 LEU B C 1
ATOM 891 O O . LEU B 1 4 ? -26.812 1.848 0.315 1 86.94 4 LEU B O 1
ATOM 895 N N . LYS B 1 5 ? -26.062 2.846 2.24 1 93.44 5 LYS B N 1
ATOM 896 C CA . LYS B 1 5 ? -25.516 4.043 1.601 1 93.44 5 LYS B CA 1
ATOM 897 C C . LYS B 1 5 ? -24 3.98 1.502 1 93.44 5 LYS B C 1
ATOM 899 O O . LYS B 1 5 ? -23.312 3.828 2.514 1 93.44 5 LYS B O 1
ATOM 904 N N . PHE B 1 6 ? -23.531 4.062 0.204 1 96.56 6 PHE B N 1
ATOM 905 C CA . PHE B 1 6 ? -22.094 4.141 -0.04 1 96.56 6 PHE B CA 1
ATOM 906 C C . PHE B 1 6 ? -21.625 5.59 -0.055 1 96.56 6 PHE B C 1
ATOM 908 O O . PHE B 1 6 ? -22.188 6.418 -0.785 1 96.56 6 PHE B O 1
ATOM 915 N N . SER B 1 7 ? -20.641 5.965 0.757 1 96.94 7 SER B N 1
ATOM 916 C CA . SER B 1 7 ? -20.078 7.305 0.854 1 96.94 7 SER B CA 1
ATOM 917 C C . SER B 1 7 ? -18.625 7.328 0.374 1 96.94 7 SER B C 1
ATOM 919 O O . SER B 1 7 ? -17.828 6.457 0.731 1 96.94 7 SER B O 1
ATOM 921 N N . PRO B 1 8 ? -18.266 8.25 -0.393 1 97.94 8 PRO B N 1
ATOM 922 C CA . PRO B 1 8 ? -16.875 8.359 -0.857 1 97.94 8 PRO B CA 1
ATOM 923 C C . PRO B 1 8 ? -15.93 8.867 0.23 1 97.94 8 PRO B C 1
ATOM 925 O O . PRO B 1 8 ? -16.266 9.797 0.968 1 97.94 8 PRO B O 1
ATOM 928 N N . LEU B 1 9 ? -14.766 8.25 0.384 1 98.31 9 LEU B N 1
ATOM 929 C CA . LEU B 1 9 ? -13.648 8.688 1.217 1 98.31 9 LEU B CA 1
ATOM 930 C C . LEU B 1 9 ? -12.32 8.5 0.494 1 98.31 9 LEU B C 1
ATOM 932 O O . LEU B 1 9 ? -12.289 7.973 -0.621 1 98.31 9 LEU B O 1
ATOM 936 N N . LYS B 1 10 ? -11.289 9.016 1.133 1 98.69 10 LYS B N 1
ATOM 937 C CA . LYS B 1 10 ? -9.922 8.758 0.703 1 98.69 10 LYS B CA 1
ATOM 938 C C . LYS B 1 10 ? -9.234 7.758 1.626 1 98.69 10 LYS B C 1
ATOM 940 O O . LYS B 1 10 ? -9.328 7.867 2.85 1 98.69 10 LYS B O 1
ATOM 945 N N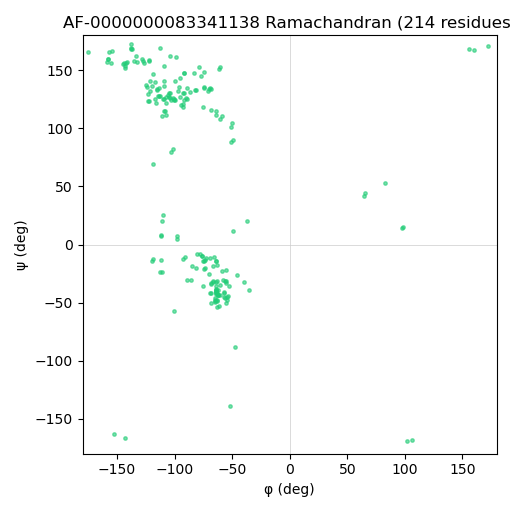 . LYS B 1 11 ? -8.656 6.785 0.979 1 98.88 11 LYS B N 1
ATOM 946 C CA . LYS B 1 11 ? -7.793 5.855 1.707 1 98.88 11 LYS B CA 1
ATOM 947 C C . LYS B 1 11 ? -6.328 6.273 1.611 1 98.88 11 LYS B C 1
ATOM 949 O O . LYS B 1 11 ? -5.832 6.566 0.522 1 98.88 11 LYS B O 1
ATOM 954 N N . LEU B 1 12 ? -5.68 6.398 2.77 1 98.88 12 LEU B N 1
ATOM 955 C CA . LEU B 1 12 ? -4.238 6.598 2.848 1 98.88 12 LEU B CA 1
ATOM 956 C C . LEU B 1 12 ? -3.533 5.309 3.252 1 98.88 12 LEU B C 1
ATOM 958 O O . LEU B 1 12 ? -3.916 4.664 4.23 1 98.88 12 LEU B O 1
ATOM 962 N N . GLU B 1 13 ? -2.602 4.863 2.471 1 98.88 13 GLU B N 1
ATOM 963 C CA . GLU B 1 13 ? -1.624 3.844 2.836 1 98.88 13 GLU B CA 1
ATOM 964 C C . GLU B 1 13 ? -0.237 4.449 3.031 1 98.88 13 GLU B C 1
ATOM 966 O O . GLU B 1 13 ? 0.392 4.895 2.068 1 98.88 13 GLU B O 1
ATOM 971 N N . ILE B 1 14 ? 0.194 4.445 4.254 1 98.38 14 ILE B N 1
ATOM 972 C CA . ILE B 1 14 ? 1.44 5.09 4.656 1 98.38 14 ILE B CA 1
ATOM 973 C C . ILE B 1 14 ? 2.48 4.027 5.008 1 98.38 14 ILE B C 1
ATOM 975 O O . ILE B 1 14 ? 2.299 3.262 5.957 1 98.38 14 ILE B O 1
ATOM 979 N N . ILE B 1 15 ? 3.531 3.953 4.258 1 97.12 15 ILE B N 1
ATOM 980 C CA . ILE B 1 15 ? 4.621 3.016 4.508 1 97.12 15 ILE B CA 1
ATOM 981 C C . ILE B 1 15 ? 5.82 3.762 5.082 1 97.12 15 ILE B C 1
ATOM 983 O O . ILE B 1 15 ? 6.242 4.785 4.539 1 97.12 15 ILE B O 1
ATOM 987 N N . LEU B 1 16 ? 6.332 3.279 6.168 1 95.62 16 LEU B N 1
ATOM 988 C CA . LEU B 1 16 ? 7.387 3.979 6.895 1 95.62 16 LEU B CA 1
ATOM 989 C C . LEU B 1 16 ? 8.227 2.998 7.711 1 95.62 16 LEU B C 1
ATOM 991 O O . LEU B 1 16 ? 7.812 1.856 7.926 1 95.62 16 LEU B O 1
ATOM 995 N N . GLU B 1 17 ? 9.383 3.529 8.164 1 93.75 17 GLU B N 1
ATOM 996 C CA . GLU B 1 17 ? 10.172 2.754 9.117 1 93.75 17 GLU B CA 1
ATOM 997 C C . GLU B 1 17 ? 9.469 2.652 10.469 1 93.75 17 GLU B C 1
ATOM 999 O O . GLU B 1 17 ? 8.953 3.646 10.984 1 93.75 17 GLU B O 1
ATOM 1004 N N . GLY B 1 18 ? 9.484 1.433 10.984 1 93.5 18 GLY B N 1
ATOM 1005 C CA . GLY B 1 18 ? 8.734 1.122 12.195 1 93.5 18 GLY B CA 1
ATOM 1006 C C . GLY B 1 18 ? 9.102 2.012 13.367 1 93.5 18 GLY B C 1
ATOM 1007 O O . GLY B 1 18 ? 8.258 2.307 14.219 1 93.5 18 GLY B O 1
ATOM 1008 N N . GLU B 1 19 ? 10.32 2.451 13.445 1 92.94 19 GLU B N 1
ATOM 1009 C CA . GLU B 1 19 ? 10.789 3.262 14.562 1 92.94 19 GLU B CA 1
ATOM 1010 C C . GLU B 1 19 ? 10.062 4.602 14.617 1 92.94 19 GLU B C 1
ATOM 1012 O O . GLU B 1 19 ? 10.047 5.27 15.648 1 92.94 19 GLU B O 1
ATOM 1017 N N . HIS B 1 20 ? 9.344 5.016 13.57 1 95.38 20 HIS B N 1
ATOM 1018 C CA . HIS B 1 20 ? 8.703 6.324 13.516 1 95.38 20 HIS B CA 1
ATOM 1019 C C . HIS B 1 20 ? 7.188 6.191 13.555 1 95.38 20 HIS B C 1
ATOM 1021 O O . HIS B 1 20 ? 6.469 7.176 13.344 1 95.38 20 HIS B O 1
ATOM 1027 N N . GLN B 1 21 ? 6.691 5.055 13.773 1 96.5 21 GLN B N 1
ATOM 1028 C CA . GLN B 1 21 ? 5.258 4.781 13.758 1 96.5 21 GLN B CA 1
ATOM 1029 C C . GLN B 1 21 ? 4.508 5.719 14.695 1 96.5 21 GLN B C 1
ATOM 1031 O O . GLN B 1 21 ? 3.477 6.281 14.328 1 96.5 21 GLN B O 1
ATOM 1036 N N . GLU B 1 22 ? 5.039 5.906 15.875 1 96.81 22 GLU B N 1
ATOM 1037 C CA . GLU B 1 22 ? 4.355 6.723 16.875 1 96.81 22 GLU B CA 1
ATOM 1038 C C . GLU B 1 22 ? 4.242 8.172 16.406 1 96.81 22 GLU B C 1
ATOM 1040 O O . GLU B 1 22 ? 3.215 8.82 16.625 1 96.81 22 GLU B O 1
ATOM 1045 N N . PHE B 1 23 ? 5.262 8.648 15.852 1 96.69 23 PHE B N 1
ATOM 1046 C CA . PHE B 1 23 ? 5.23 10.008 15.328 1 96.69 23 PHE B CA 1
ATOM 1047 C C . PHE B 1 23 ? 4.098 10.18 14.328 1 96.69 23 PHE B C 1
ATOM 1049 O O . PHE B 1 23 ? 3.328 11.141 14.406 1 96.69 23 PHE B O 1
ATOM 1056 N N . VAL B 1 24 ? 3.945 9.266 13.414 1 97.5 24 VAL B N 1
ATOM 1057 C CA . VAL B 1 24 ? 2.957 9.336 12.344 1 97.5 24 VAL B CA 1
ATOM 1058 C C . VAL B 1 24 ? 1.553 9.188 12.922 1 97.5 24 VAL B C 1
ATOM 1060 O O . VAL B 1 24 ? 0.642 9.938 12.57 1 97.5 24 VAL B O 1
ATOM 1063 N N . THR B 1 25 ? 1.413 8.25 13.875 1 98.12 25 THR B N 1
ATOM 1064 C CA . THR B 1 25 ? 0.086 8.055 14.445 1 98.12 25 THR B CA 1
ATOM 1065 C C . THR B 1 25 ? -0.332 9.258 15.273 1 98.12 25 THR B C 1
ATOM 1067 O O . THR B 1 25 ? -1.511 9.617 15.305 1 98.12 25 THR B O 1
ATOM 1070 N N . ASP B 1 26 ? 0.589 9.938 15.945 1 97.94 26 ASP B N 1
ATOM 1071 C CA . ASP B 1 26 ? 0.292 11.156 16.688 1 97.94 26 ASP B CA 1
ATOM 1072 C C . ASP B 1 26 ? -0.218 12.258 15.758 1 97.94 26 ASP B C 1
ATOM 1074 O O . ASP B 1 26 ? -1.166 12.969 16.094 1 97.94 26 ASP B O 1
ATOM 1078 N N . LEU B 1 27 ? 0.42 12.398 14.625 1 97.38 27 LEU B N 1
ATOM 1079 C CA . LEU B 1 27 ? 0.003 13.406 13.656 1 97.38 27 LEU B CA 1
ATOM 1080 C C . LEU B 1 27 ? -1.401 13.109 13.141 1 97.38 27 LEU B C 1
ATOM 1082 O O . LEU B 1 27 ? -2.215 14.023 12.984 1 97.38 27 LEU B O 1
ATOM 1086 N N . LEU B 1 28 ? -1.704 11.859 12.883 1 98 28 LEU B N 1
ATOM 1087 C CA . LEU B 1 28 ? -3.039 11.477 12.438 1 98 28 LEU B CA 1
ATOM 1088 C C . LEU B 1 28 ? -4.082 11.805 13.5 1 98 28 LEU B C 1
ATOM 1090 O O . LEU B 1 28 ? -5.141 12.359 13.188 1 98 28 LEU B O 1
ATOM 1094 N N . ASP B 1 29 ? -3.736 11.484 14.75 1 97.25 29 ASP B N 1
ATOM 1095 C CA . ASP B 1 29 ? -4.648 11.781 15.852 1 97.25 29 ASP B CA 1
ATOM 1096 C C . ASP B 1 29 ? -4.926 13.273 15.953 1 97.25 29 ASP B C 1
ATOM 1098 O O . ASP B 1 29 ? -6.078 13.688 16.109 1 97.25 29 ASP B O 1
ATOM 1102 N N . HIS B 1 30 ? -3.938 14.031 15.828 1 96.69 30 HIS B N 1
ATOM 1103 C CA . HIS B 1 30 ? -4.078 15.484 15.922 1 96.69 30 HIS B CA 1
ATOM 1104 C C . HIS B 1 30 ? -4.902 16.031 14.766 1 96.69 30 HIS B C 1
ATOM 1106 O O . HIS B 1 30 ? -5.609 17.031 14.914 1 96.69 30 HIS B O 1
ATOM 1112 N N . ALA B 1 31 ? -4.789 15.383 13.617 1 96.31 31 ALA B N 1
ATOM 1113 C CA . ALA B 1 31 ? -5.535 15.812 12.438 1 96.31 31 ALA B CA 1
ATOM 1114 C C . ALA B 1 31 ? -7.004 15.406 12.539 1 96.31 31 ALA B C 1
ATOM 1116 O O . ALA B 1 31 ? -7.812 15.758 11.672 1 96.31 31 ALA B O 1
ATOM 1117 N N . GLY B 1 32 ? -7.32 14.586 13.523 1 95.19 32 GLY B N 1
ATOM 1118 C CA . GLY B 1 32 ? -8.711 14.227 13.75 1 95.19 32 GLY B CA 1
ATOM 1119 C C . GLY B 1 32 ? -9.094 12.891 13.148 1 95.19 32 GLY B C 1
ATOM 1120 O O . GLY B 1 32 ? -10.281 12.594 12.977 1 95.19 32 GLY B O 1
ATOM 1121 N N . VAL B 1 33 ? -8.117 12.141 12.797 1 97.12 33 VAL B N 1
ATOM 1122 C CA . VAL B 1 33 ? -8.391 10.812 12.266 1 97.12 33 VAL B CA 1
ATOM 1123 C C . VAL B 1 33 ? -8.906 9.906 13.375 1 97.12 33 VAL B C 1
ATOM 1125 O O . VAL B 1 33 ? -8.297 9.82 14.445 1 97.12 33 VAL B O 1
ATOM 1128 N N . LYS B 1 34 ? -9.984 9.148 13.102 1 95.69 34 LYS B N 1
ATOM 1129 C CA . LYS B 1 34 ? -10.68 8.406 14.148 1 95.69 34 LYS B CA 1
ATOM 1130 C C . LYS B 1 34 ? -10.086 7.008 14.32 1 95.69 34 LYS B C 1
ATOM 1132 O O . LYS B 1 34 ? -10.18 6.418 15.398 1 95.69 34 LYS B O 1
ATOM 1137 N N . GLY B 1 35 ? -9.586 6.496 13.266 1 96.94 35 GLY B N 1
ATOM 1138 C CA . GLY B 1 35 ? -9.062 5.141 13.328 1 96.94 35 GLY B CA 1
ATOM 1139 C C . GLY B 1 35 ? -8.078 4.828 12.227 1 96.94 35 GLY B C 1
ATOM 1140 O O . GLY B 1 35 ? -8.039 5.512 11.203 1 96.94 35 GLY B O 1
ATOM 1141 N N . TYR B 1 36 ? -7.305 3.891 12.492 1 98.31 36 TYR B N 1
ATOM 1142 C CA . TYR B 1 36 ? -6.352 3.361 11.523 1 98.31 36 TYR B CA 1
ATOM 1143 C C . TYR B 1 36 ? -5.992 1.916 11.844 1 98.31 36 TYR B C 1
ATOM 1145 O O . TYR B 1 36 ? -6.273 1.429 12.938 1 98.31 36 TYR B O 1
ATOM 1153 N N . THR B 1 37 ? -5.559 1.178 10.859 1 98.25 37 THR B N 1
ATOM 1154 C CA . THR B 1 37 ? -5.02 -0.175 10.953 1 98.25 37 THR B CA 1
ATOM 1155 C C . THR B 1 37 ? -3.518 -0.181 10.695 1 98.25 37 THR B C 1
ATOM 1157 O O . THR B 1 37 ? -3.033 0.528 9.805 1 98.25 37 THR B O 1
ATOM 1160 N N . ILE B 1 38 ? -2.74 -0.927 11.5 1 97.62 38 ILE B N 1
ATOM 1161 C CA . ILE B 1 38 ? -1.302 -1.059 11.305 1 97.62 38 ILE B CA 1
ATOM 1162 C C . ILE B 1 38 ? -0.971 -2.475 10.836 1 97.62 38 ILE B C 1
ATOM 1164 O O . ILE B 1 38 ? -1.381 -3.453 11.461 1 97.62 38 ILE B O 1
ATOM 1168 N N . VAL B 1 39 ? -0.281 -2.59 9.703 1 95.38 39 VAL B N 1
ATOM 1169 C CA . VAL B 1 39 ? 0.305 -3.828 9.203 1 95.38 39 VAL B CA 1
ATOM 1170 C C . VAL B 1 39 ? 1.799 -3.857 9.516 1 95.38 39 VAL B C 1
ATOM 1172 O O . VAL B 1 39 ? 2.555 -3.004 9.039 1 95.38 39 VAL B O 1
ATOM 1175 N N . ASN B 1 40 ? 2.252 -4.895 10.203 1 93.19 40 ASN B N 1
ATOM 1176 C CA . ASN B 1 40 ? 3.619 -4.922 10.711 1 93.19 40 ASN B CA 1
ATOM 1177 C C . ASN B 1 40 ? 4.512 -5.832 9.875 1 93.19 40 ASN B C 1
ATOM 1179 O O . ASN B 1 40 ? 4.016 -6.602 9.047 1 93.19 40 ASN B O 1
ATOM 1183 N N . ASN B 1 41 ? 5.785 -5.609 10.062 1 89.62 41 ASN B N 1
ATOM 1184 C CA . ASN B 1 41 ? 6.82 -6.531 9.609 1 89.62 41 ASN B CA 1
ATOM 1185 C C . ASN B 1 41 ? 6.844 -6.645 8.094 1 89.62 41 ASN B C 1
ATOM 1187 O O . ASN B 1 41 ? 6.906 -7.75 7.547 1 89.62 41 ASN B O 1
ATOM 1191 N N . LEU B 1 42 ? 6.707 -5.516 7.562 1 93.06 42 LEU B N 1
ATOM 1192 C CA . LEU B 1 42 ? 6.887 -5.477 6.113 1 93.06 42 LEU B CA 1
ATOM 1193 C C . LEU B 1 42 ? 8.367 -5.492 5.746 1 93.06 42 LEU B C 1
ATOM 1195 O O . LEU B 1 42 ? 9.211 -5.09 6.547 1 93.06 42 LEU B O 1
ATOM 1199 N N . SER B 1 43 ? 8.672 -5.961 4.645 1 92.62 43 SER B N 1
ATOM 1200 C CA . SER B 1 43 ? 9.961 -5.781 3.99 1 92.62 43 SER B CA 1
ATOM 1201 C C . SER B 1 43 ? 9.828 -4.93 2.732 1 92.62 43 SER B C 1
ATOM 1203 O O . SER B 1 43 ? 8.719 -4.598 2.312 1 92.62 43 SER B O 1
ATOM 1205 N N . GLY B 1 44 ? 10.906 -4.531 2.199 1 92.31 44 GLY B N 1
ATOM 1206 C CA . GLY B 1 44 ? 10.812 -3.74 0.984 1 92.31 44 GLY B CA 1
ATOM 1207 C C . GLY B 1 44 ? 12.141 -3.166 0.539 1 92.31 44 GLY B C 1
ATOM 1208 O O . GLY B 1 44 ? 13.156 -3.328 1.225 1 92.31 44 GLY B O 1
ATOM 1209 N N . LYS B 1 45 ? 12.055 -2.631 -0.628 1 91.38 45 LYS B N 1
ATOM 1210 C CA . LYS B 1 45 ? 13.164 -1.939 -1.278 1 91.38 45 LYS B CA 1
ATOM 1211 C C . LYS B 1 45 ? 12.758 -0.525 -1.688 1 91.38 45 LYS B C 1
ATOM 1213 O O . LYS B 1 45 ? 11.656 -0.308 -2.191 1 91.38 45 LYS B O 1
ATOM 1218 N N . GLY B 1 46 ? 13.711 0.428 -1.432 1 89 46 GLY B N 1
ATOM 1219 C CA . GLY B 1 46 ? 13.555 1.802 -1.882 1 89 46 GLY B CA 1
ATOM 1220 C C . GLY B 1 46 ? 14.875 2.508 -2.113 1 89 46 GLY B C 1
ATOM 1221 O O . GLY B 1 46 ? 15.898 1.859 -2.33 1 89 46 GLY B O 1
ATOM 1222 N N . SER B 1 47 ? 14.75 3.783 -2.168 1 82.06 47 SER B N 1
ATOM 1223 C CA . SER B 1 47 ? 15.953 4.562 -2.459 1 82.06 47 SER B CA 1
ATOM 1224 C C . SER B 1 47 ? 17.031 4.312 -1.422 1 82.06 47 SER B C 1
ATOM 1226 O O . SER B 1 47 ? 18.234 4.438 -1.719 1 82.06 47 SER B O 1
ATOM 1228 N N . GLN B 1 48 ? 16.656 3.889 -0.294 1 77.62 48 GLN B N 1
ATOM 1229 C CA . GLN B 1 48 ? 17.609 3.662 0.792 1 77.62 48 GLN B CA 1
ATOM 1230 C C . GLN B 1 48 ? 18 2.193 0.874 1 77.62 48 GLN B C 1
ATOM 1232 O O . GLN B 1 48 ? 18.75 1.796 1.778 1 77.62 48 GLN B O 1
ATOM 1237 N N . GLY B 1 49 ? 17.562 1.5 -0.061 1 78.88 49 GLY B N 1
ATOM 1238 C CA . GLY B 1 49 ? 17.938 0.097 -0.113 1 78.88 49 GLY B CA 1
ATOM 1239 C C . GLY B 1 49 ? 16.844 -0.833 0.389 1 78.88 49 GLY B C 1
ATOM 1240 O O . GLY B 1 49 ? 15.695 -0.427 0.524 1 78.88 49 GLY B O 1
ATOM 1241 N N . PHE B 1 50 ? 17.297 -2.141 0.561 1 78.75 50 PHE B N 1
ATOM 1242 C CA . PHE B 1 50 ? 16.344 -3.172 0.945 1 78.75 50 PHE B CA 1
ATOM 1243 C C . PHE B 1 50 ? 16.234 -3.275 2.463 1 78.75 50 PHE B C 1
ATOM 1245 O O . PHE B 1 50 ? 17.25 -3.262 3.162 1 78.75 50 PHE B O 1
ATOM 1252 N N . HIS B 1 51 ? 14.969 -3.355 2.986 1 79 51 HIS B N 1
ATOM 1253 C CA . HIS B 1 51 ? 14.625 -3.592 4.387 1 79 51 HIS B CA 1
ATOM 1254 C C . HIS B 1 51 ? 14.031 -4.98 4.582 1 79 51 HIS B C 1
ATOM 1256 O O . HIS B 1 51 ? 13.031 -5.328 3.953 1 79 51 HIS B O 1
ATOM 1262 N N . GLU B 1 52 ? 14.648 -5.77 5.516 1 75.25 52 GLU B N 1
ATOM 1263 C CA . GLU B 1 52 ? 14.172 -7.129 5.758 1 75.25 52 GLU B CA 1
ATOM 1264 C C . GLU B 1 52 ? 13.047 -7.141 6.785 1 75.25 52 GLU B C 1
ATOM 1266 O O . GLU B 1 52 ? 13.078 -6.383 7.758 1 75.25 52 GLU B O 1
ATOM 1271 N N . GLY B 1 53 ? 11.969 -7.809 6.512 1 63.75 53 GLY B N 1
ATOM 1272 C CA . GLY B 1 53 ? 10.828 -7.898 7.406 1 63.75 53 GLY B CA 1
ATOM 1273 C C . GLY B 1 53 ? 11.062 -8.836 8.578 1 63.75 53 GLY B C 1
ATOM 1274 O O . GLY B 1 53 ? 10.289 -8.844 9.539 1 63.75 53 GLY B O 1
ATOM 1275 N N . HIS B 1 54 ? 11.805 -9.992 8.453 1 58.94 54 HIS B N 1
ATOM 1276 C CA . HIS B 1 54 ? 11.914 -10.969 9.531 1 58.94 54 HIS B CA 1
ATOM 1277 C C . HIS B 1 54 ? 12.711 -10.422 10.703 1 58.94 54 HIS B C 1
ATOM 1279 O O . HIS B 1 54 ? 13.672 -9.664 10.508 1 58.94 54 HIS B O 1
ATOM 1285 N N . LEU B 1 55 ? 11.945 -10.297 11.898 1 49.81 55 LEU B N 1
ATOM 1286 C CA . LEU B 1 55 ? 12.453 -9.812 13.18 1 49.81 55 LEU B CA 1
ATOM 1287 C C . LEU B 1 55 ? 13.742 -10.523 13.562 1 49.81 55 LEU B C 1
ATOM 1289 O O . LEU B 1 55 ? 14.086 -10.602 14.742 1 49.81 55 LEU B O 1
ATOM 1293 N N . MET B 1 56 ? 14.43 -11.242 12.867 1 44.19 56 MET B N 1
ATOM 1294 C CA . MET B 1 56 ? 15.359 -11.773 13.852 1 44.19 56 MET B CA 1
ATOM 1295 C C . MET B 1 56 ? 15.93 -10.656 14.727 1 44.19 56 MET B C 1
ATOM 1297 O O . MET B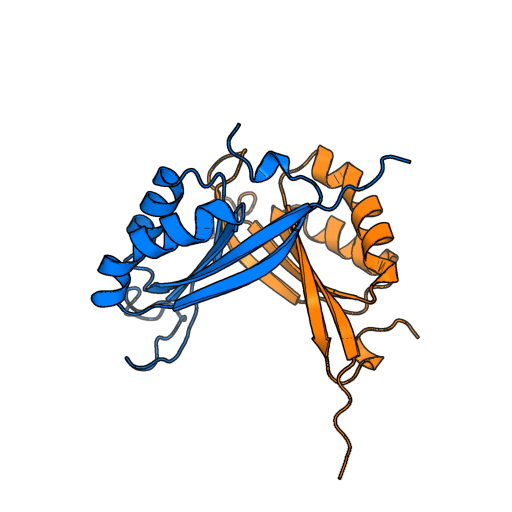 1 56 ? 15.938 -10.766 15.953 1 44.19 56 MET B O 1
ATOM 1301 N N . PHE B 1 57 ? 17 -9.984 14.398 1 43.28 57 PHE B N 1
ATOM 1302 C CA . PHE B 1 57 ? 17.734 -9.203 15.375 1 43.28 57 PHE B CA 1
ATOM 1303 C C . PHE B 1 57 ? 17.391 -7.723 15.266 1 43.28 57 PHE B C 1
ATOM 1305 O O . PHE B 1 57 ? 17.297 -7.027 16.281 1 43.28 57 PHE B O 1
ATOM 1312 N N . ASN B 1 58 ? 17.531 -6.984 14.156 1 44.44 58 ASN B N 1
ATOM 1313 C CA . ASN B 1 58 ? 17.516 -5.527 14.211 1 44.44 58 ASN B CA 1
ATOM 1314 C C . ASN B 1 58 ? 16.172 -4.965 13.773 1 44.44 58 ASN B C 1
ATOM 1316 O O . ASN B 1 58 ? 15.891 -4.859 12.578 1 44.44 58 ASN B O 1
ATOM 1320 N N . GLU B 1 59 ? 15.164 -4.914 14.672 1 48.78 59 GLU B N 1
ATOM 1321 C CA . GLU B 1 59 ? 13.828 -4.324 14.664 1 48.78 59 GLU B CA 1
ATOM 1322 C C . GLU B 1 59 ? 13.812 -3.014 13.883 1 48.78 59 GLU B C 1
ATOM 1324 O O . GLU B 1 59 ? 12.789 -2.65 13.297 1 48.78 59 GLU B O 1
ATOM 1329 N N . ASP B 1 60 ? 14.805 -2.223 14 1 50.44 60 ASP B N 1
ATOM 1330 C CA . ASP B 1 60 ? 14.852 -0.826 13.578 1 50.44 60 ASP B CA 1
ATOM 1331 C C . ASP B 1 60 ? 14.758 -0.709 12.055 1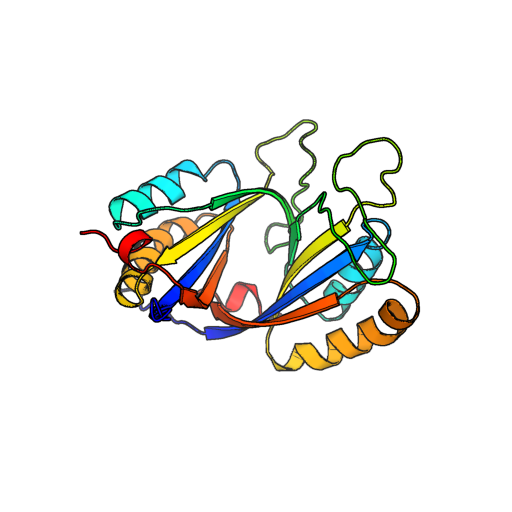 50.44 60 ASP B C 1
ATOM 1333 O O . ASP B 1 60 ? 14.477 0.368 11.523 1 50.44 60 ASP B O 1
ATOM 1337 N N . ALA B 1 61 ? 14.891 -1.928 11.359 1 61.91 61 ALA B N 1
ATOM 1338 C CA . ALA B 1 61 ? 14.953 -1.846 9.906 1 61.91 61 ALA B CA 1
ATOM 1339 C C . ALA B 1 61 ? 13.695 -2.43 9.266 1 61.91 61 ALA B C 1
ATOM 1341 O O . ALA B 1 61 ? 13.641 -2.627 8.055 1 61.91 61 ALA B O 1
ATOM 1342 N N . VAL B 1 62 ? 12.648 -2.465 10.188 1 84.56 62 VAL B N 1
ATOM 1343 C CA . VAL B 1 62 ? 11.422 -3.09 9.703 1 84.56 62 VAL B CA 1
ATOM 1344 C C . VAL B 1 62 ? 10.422 -2.012 9.281 1 84.56 62 VAL B C 1
ATOM 1346 O O . VAL B 1 62 ? 10.367 -0.938 9.883 1 84.56 62 VAL B O 1
ATOM 1349 N N . LEU B 1 63 ? 9.727 -2.287 8.18 1 93 63 LEU B N 1
ATOM 1350 C CA . LEU B 1 63 ? 8.719 -1.35 7.707 1 93 63 LEU B CA 1
ATOM 1351 C C . LEU B 1 63 ? 7.348 -1.694 8.281 1 93 63 LEU B C 1
ATOM 1353 O O . LEU B 1 63 ? 7.062 -2.861 8.555 1 93 63 LEU B O 1
ATOM 1357 N N . ASN B 1 64 ? 6.617 -0.68 8.484 1 95.94 64 ASN B N 1
ATOM 1358 C CA . ASN B 1 64 ? 5.191 -0.797 8.773 1 95.94 64 ASN B CA 1
ATOM 1359 C C . ASN B 1 64 ? 4.352 -0.037 7.754 1 95.94 64 ASN B C 1
ATOM 1361 O O . ASN B 1 64 ? 4.859 0.833 7.047 1 95.94 64 ASN B O 1
ATOM 1365 N N . MET B 1 65 ? 3.09 -0.47 7.676 1 97.75 65 MET B N 1
ATOM 1366 C CA . MET B 1 65 ? 2.094 0.273 6.91 1 97.75 65 MET B CA 1
ATOM 1367 C C . MET B 1 65 ? 0.924 0.689 7.797 1 97.75 65 MET B C 1
ATOM 1369 O O . MET B 1 65 ? 0.405 -0.12 8.57 1 97.75 65 MET B O 1
ATOM 1373 N N . ILE B 1 66 ? 0.54 1.949 7.711 1 98.62 66 ILE B N 1
ATOM 1374 C CA . ILE B 1 66 ? -0.666 2.455 8.359 1 98.62 66 ILE B CA 1
ATOM 1375 C C . ILE B 1 66 ? -1.737 2.734 7.309 1 98.62 66 ILE B C 1
ATOM 1377 O O . ILE B 1 66 ? -1.483 3.436 6.324 1 98.62 66 ILE B O 1
ATOM 1381 N N . ILE B 1 67 ? -2.889 2.16 7.531 1 98.88 67 ILE B N 1
ATOM 1382 C CA . ILE B 1 67 ? -4.027 2.342 6.637 1 98.88 67 ILE B CA 1
ATOM 1383 C C . ILE B 1 67 ? -5.129 3.115 7.355 1 98.88 67 ILE B C 1
ATOM 1385 O O . ILE B 1 67 ? -5.523 2.756 8.469 1 98.88 67 ILE B O 1
ATOM 1389 N N . THR B 1 68 ? -5.621 4.195 6.762 1 98.62 68 THR B N 1
ATOM 1390 C CA . THR B 1 68 ? -6.738 4.949 7.32 1 98.62 68 THR B CA 1
ATOM 1391 C C . THR B 1 68 ? -7.641 5.477 6.211 1 98.62 68 THR B C 1
ATOM 1393 O O . THR B 1 68 ? -7.219 5.59 5.059 1 98.62 68 THR B O 1
ATOM 1396 N N . ALA B 1 69 ? -8.875 5.738 6.5 1 98.62 69 ALA B N 1
ATOM 1397 C CA . ALA B 1 69 ? -9.844 6.391 5.617 1 98.62 69 ALA B CA 1
ATOM 1398 C C . ALA B 1 69 ? -10.281 7.738 6.184 1 98.62 69 ALA B C 1
ATOM 1400 O O 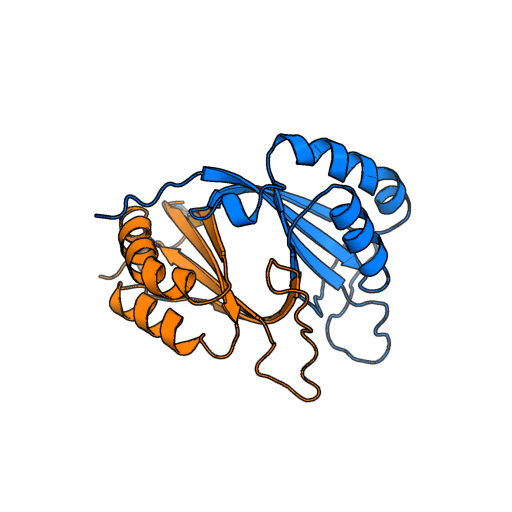. ALA B 1 69 ? -10.594 7.848 7.371 1 98.62 69 ALA B O 1
ATOM 1401 N N . VAL B 1 70 ? -10.273 8.734 5.348 1 98.31 70 VAL B N 1
ATOM 1402 C CA . VAL B 1 70 ? -10.555 10.086 5.824 1 98.31 70 VAL B CA 1
ATOM 1403 C C . VAL B 1 70 ? -11.398 10.828 4.793 1 98.31 70 VAL B C 1
ATOM 1405 O O . VAL B 1 70 ? -11.383 10.492 3.605 1 98.31 70 VAL B O 1
ATOM 1408 N N . PRO B 1 71 ? -12.148 11.867 5.223 1 97.5 71 PRO B N 1
ATOM 1409 C CA . PRO B 1 71 ? -12.758 12.75 4.23 1 97.5 71 PRO B CA 1
ATOM 1410 C C . PRO B 1 71 ? -11.727 13.461 3.355 1 97.5 71 PRO B C 1
ATOM 1412 O O . PRO B 1 71 ? -10.609 13.711 3.799 1 97.5 71 PRO B O 1
ATOM 1415 N N . GLU B 1 72 ? -12.164 13.75 2.152 1 97.38 72 GLU B N 1
ATOM 1416 C CA . GLU B 1 72 ? -11.281 14.344 1.155 1 97.38 72 GLU B CA 1
ATOM 1417 C C . GLU B 1 72 ? -10.594 15.586 1.702 1 97.38 72 GLU B C 1
ATOM 1419 O O . GLU B 1 72 ? -9.406 15.82 1.436 1 97.38 72 GLU B O 1
ATOM 1424 N N . HIS B 1 73 ? -11.258 16.359 2.51 1 97 73 HIS B N 1
ATOM 1425 C CA . HIS B 1 73 ? -10.734 17.656 2.941 1 97 73 HIS B CA 1
ATOM 1426 C C . HIS B 1 73 ? -9.594 17.484 3.936 1 97 73 HIS B C 1
ATOM 1428 O O . HIS B 1 73 ? -8.828 18.422 4.184 1 97 73 HIS B O 1
ATOM 1434 N N . LEU B 1 74 ? -9.359 16.297 4.48 1 97.31 74 LEU B N 1
ATOM 1435 C CA . LEU B 1 74 ? -8.297 16.078 5.457 1 97.31 74 LEU B CA 1
ATOM 1436 C C . LEU B 1 74 ? -7.012 15.617 4.773 1 97.31 74 LEU B C 1
ATOM 1438 O O . LEU B 1 74 ? -5.941 15.633 5.383 1 97.31 74 LEU B O 1
ATOM 1442 N N . VAL B 1 75 ? -7.07 15.25 3.533 1 98.06 75 VAL B N 1
ATOM 1443 C CA . VAL B 1 75 ? -5.906 14.703 2.842 1 98.06 75 VAL B CA 1
ATOM 1444 C C . VAL B 1 75 ? -4.789 15.742 2.801 1 98.06 75 VAL B C 1
ATOM 1446 O O . VAL B 1 75 ? -3.672 15.477 3.248 1 98.06 75 VAL B O 1
ATOM 1449 N N . ASN B 1 76 ? -5.113 16.938 2.318 1 96.94 76 ASN B N 1
ATOM 1450 C CA . ASN B 1 76 ? -4.082 17.953 2.166 1 96.94 76 ASN B CA 1
ATOM 1451 C C . ASN B 1 76 ? -3.48 18.344 3.512 1 96.94 76 ASN B C 1
ATOM 1453 O O . ASN B 1 76 ? -2.258 18.359 3.668 1 96.94 76 ASN B O 1
ATOM 1457 N N . PRO B 1 77 ? -4.297 18.641 4.551 1 96.75 77 PRO B N 1
ATOM 1458 C CA . PRO B 1 77 ? -3.721 18.969 5.855 1 96.75 77 PRO B CA 1
ATOM 1459 C C . PRO B 1 77 ? -2.82 17.859 6.398 1 96.75 77 PRO B C 1
ATOM 1461 O O . PRO B 1 77 ? -1.765 18.141 6.969 1 96.75 77 PRO B O 1
ATOM 1464 N N . ILE B 1 78 ? -3.209 16.625 6.262 1 97.69 78 ILE B N 1
ATOM 1465 C CA . ILE B 1 78 ? -2.432 15.5 6.762 1 97.69 78 ILE B CA 1
ATOM 1466 C C . ILE B 1 78 ? -1.104 15.414 6.012 1 97.69 78 ILE B C 1
ATOM 1468 O O . ILE B 1 78 ? -0.042 15.297 6.625 1 97.69 78 ILE B O 1
ATOM 1472 N N . MET B 1 79 ? -1.175 15.531 4.684 1 97.38 79 MET B N 1
ATOM 1473 C CA . MET B 1 79 ? 0.03 15.438 3.865 1 97.38 79 MET B CA 1
ATOM 1474 C C . MET B 1 79 ? 0.987 16.594 4.172 1 97.38 79 MET B C 1
ATOM 1476 O O . MET B 1 79 ? 2.205 16.391 4.188 1 97.38 79 MET B O 1
ATOM 1480 N N . GLU B 1 80 ? 0.439 17.766 4.387 1 95.88 80 GLU B N 1
ATOM 1481 C CA . GLU B 1 80 ? 1.264 18.906 4.75 1 95.88 80 GLU B CA 1
ATOM 1482 C C . GLU B 1 80 ? 1.951 18.688 6.098 1 95.88 80 GLU B C 1
ATOM 1484 O O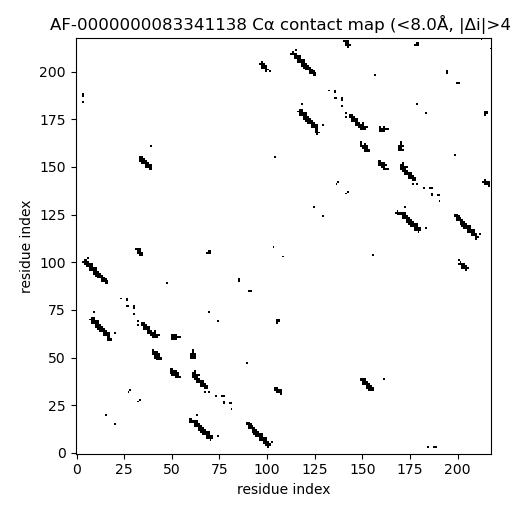 . GLU B 1 80 ? 3.109 19.078 6.277 1 95.88 80 GLU B O 1
ATOM 1489 N N . GLY B 1 81 ? 1.213 18.078 6.984 1 95.44 81 GLY B N 1
ATOM 1490 C CA . GLY B 1 81 ? 1.797 17.75 8.273 1 95.44 81 GLY B CA 1
ATOM 1491 C C . GLY B 1 81 ? 2.934 16.75 8.172 1 95.44 81 GLY B C 1
ATOM 1492 O O . GLY B 1 81 ? 3.877 16.797 8.969 1 95.44 81 GLY B O 1
ATOM 1493 N N . PHE B 1 82 ? 2.859 15.852 7.223 1 95.75 82 PHE B N 1
ATOM 1494 C CA . PHE B 1 82 ? 3.854 14.805 7.039 1 95.75 82 PHE B CA 1
ATOM 1495 C C . PHE B 1 82 ? 5.062 15.328 6.273 1 95.75 82 PHE B C 1
ATOM 1497 O O . PHE B 1 82 ? 6.137 14.719 6.305 1 95.75 82 PHE B O 1
ATOM 1504 N N . ALA B 1 83 ? 4.918 16.422 5.543 1 93.94 83 ALA B N 1
ATOM 1505 C CA . ALA B 1 83 ? 5.914 16.875 4.578 1 93.94 83 ALA B CA 1
ATOM 1506 C C . ALA B 1 83 ? 7.285 17.016 5.234 1 93.94 83 ALA B C 1
ATOM 1508 O O . ALA B 1 83 ? 8.273 16.469 4.742 1 93.94 83 ALA B O 1
ATOM 1509 N N . PRO B 1 84 ? 7.477 17.641 6.395 1 93.81 84 PRO B N 1
ATOM 1510 C CA . PRO B 1 84 ? 8.805 17.75 7.008 1 93.81 84 PRO B CA 1
ATOM 1511 C C . PRO B 1 84 ? 9.375 16.375 7.402 1 93.81 84 PRO B C 1
ATOM 1513 O O . PRO B 1 84 ? 10.594 16.172 7.34 1 93.81 84 PRO B O 1
ATOM 1516 N N . PHE B 1 85 ? 8.531 15.547 7.816 1 94.25 85 PHE B N 1
ATOM 1517 C CA . PHE B 1 85 ? 8.953 14.219 8.242 1 94.25 85 PHE B CA 1
ATOM 1518 C C . PHE B 1 85 ? 9.531 13.43 7.066 1 94.25 85 PHE B C 1
ATOM 1520 O O . PHE B 1 85 ? 10.625 12.875 7.164 1 94.25 85 PHE B O 1
ATOM 1527 N N . PHE B 1 86 ? 8.781 13.414 5.938 1 92.38 86 PHE B N 1
ATOM 1528 C CA . PHE B 1 86 ? 9.172 12.586 4.801 1 92.38 86 PHE B CA 1
ATOM 1529 C C . PHE B 1 86 ? 10.297 13.242 4.016 1 92.38 86 PHE B C 1
ATOM 1531 O O . PHE B 1 86 ? 10.898 12.617 3.139 1 92.38 86 PHE B O 1
ATOM 1538 N N . ASN B 1 87 ? 10.664 14.516 4.34 1 91.69 87 ASN B N 1
ATOM 1539 C CA . ASN B 1 87 ? 11.875 15.141 3.82 1 91.69 87 ASN B CA 1
ATOM 1540 C C . ASN B 1 87 ? 13.125 14.594 4.5 1 91.69 87 ASN B C 1
ATOM 1542 O O . ASN B 1 87 ? 14.211 14.617 3.918 1 91.69 87 ASN B O 1
ATOM 1546 N N . LYS B 1 88 ? 12.945 14.023 5.66 1 92.62 88 LYS B N 1
ATOM 1547 C CA . LYS B 1 88 ? 14.078 13.578 6.469 1 92.62 88 LYS B CA 1
ATOM 1548 C C . LYS B 1 88 ? 14.148 12.055 6.539 1 92.62 88 LYS B C 1
ATOM 1550 O O . LYS B 1 88 ? 15.211 11.492 6.789 1 92.62 88 LYS B O 1
ATOM 1555 N N . HIS B 1 89 ? 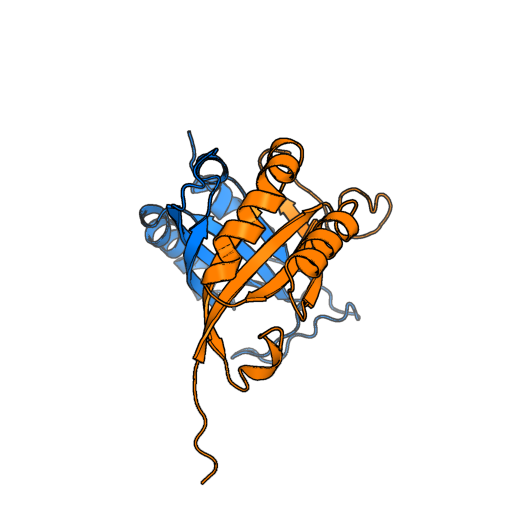13.039 11.43 6.34 1 91.81 89 HIS B N 1
ATOM 1556 C CA . HIS B 1 89 ? 12.953 9.984 6.5 1 91.81 89 HIS B CA 1
ATOM 1557 C C . HIS B 1 89 ? 12.367 9.32 5.254 1 91.81 89 HIS B C 1
ATOM 1559 O O . HIS B 1 89 ? 11.594 9.945 4.527 1 91.81 89 HIS B O 1
ATOM 1565 N N . SER B 1 90 ? 12.703 8.094 5.148 1 89.19 90 SER B N 1
ATOM 1566 C CA . SER B 1 90 ? 12.141 7.312 4.047 1 89.19 90 SER B CA 1
ATOM 1567 C C . SER B 1 90 ? 10.68 6.973 4.301 1 89.19 90 SER B C 1
ATOM 1569 O O . SER B 1 90 ? 10.258 6.824 5.453 1 89.19 90 SER B O 1
ATOM 1571 N N . GLY B 1 91 ? 9.922 6.891 3.148 1 93.25 91 GLY B N 1
ATOM 1572 C CA . G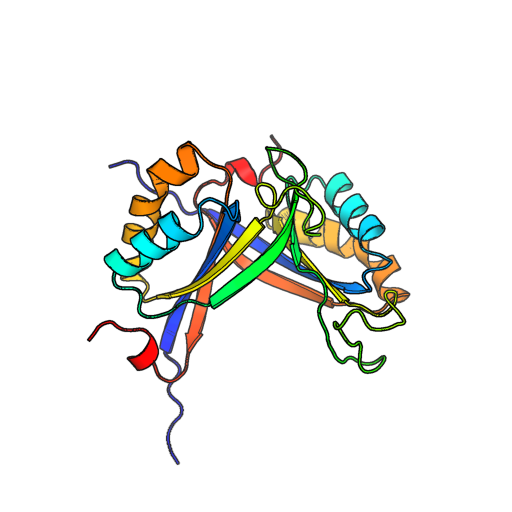LY B 1 91 ? 8.523 6.48 3.201 1 93.25 91 GLY B CA 1
ATOM 1573 C C . GLY B 1 91 ? 7.711 6.98 2.023 1 93.25 91 GLY B C 1
ATOM 1574 O O . GLY B 1 91 ? 8.195 7.781 1.221 1 93.25 91 GLY B O 1
ATOM 1575 N N . VAL B 1 92 ? 6.539 6.438 1.913 1 95.94 92 VAL B N 1
ATOM 1576 C CA . VAL B 1 92 ? 5.621 6.848 0.854 1 95.94 92 VAL B CA 1
ATOM 1577 C C . VAL B 1 92 ? 4.188 6.84 1.378 1 95.94 92 VAL B C 1
ATOM 1579 O O . VAL B 1 92 ? 3.885 6.16 2.361 1 95.94 92 VAL B O 1
ATOM 1582 N N . VAL B 1 93 ? 3.393 7.629 0.79 1 98 93 VAL B N 1
ATOM 1583 C CA . VAL B 1 93 ? 1.952 7.629 1.02 1 98 93 VAL B CA 1
ATOM 1584 C C . VAL B 1 93 ? 1.218 7.414 -0.302 1 98 93 VAL B C 1
ATOM 1586 O O . VAL B 1 93 ? 1.451 8.141 -1.274 1 98 93 VAL B O 1
ATOM 1589 N N . PHE B 1 94 ? 0.392 6.383 -0.35 1 98.69 94 PHE B N 1
ATOM 1590 C CA . PHE B 1 94 ? -0.547 6.188 -1.447 1 98.69 94 PHE B CA 1
ATOM 1591 C C . PHE B 1 94 ? -1.929 6.719 -1.079 1 98.69 94 PHE B C 1
ATOM 1593 O O . PHE B 1 94 ? -2.449 6.414 -0.005 1 98.69 94 PHE B O 1
ATOM 1600 N N . VAL B 1 95 ? -2.52 7.52 -2.02 1 98.88 95 VAL B N 1
ATOM 1601 C CA . VAL B 1 95 ? -3.871 8.039 -1.831 1 98.88 95 VAL B CA 1
ATOM 1602 C C . VAL B 1 95 ? -4.805 7.441 -2.881 1 98.88 95 VAL B C 1
ATOM 1604 O O . VAL B 1 95 ? -4.512 7.48 -4.078 1 98.88 95 VAL B O 1
ATOM 1607 N N . SER B 1 96 ? -5.906 6.867 -2.486 1 98.81 96 SER B N 1
ATOM 1608 C CA . SER B 1 96 ? -6.855 6.289 -3.434 1 98.81 96 SER B CA 1
ATOM 1609 C C . SER B 1 96 ? -8.289 6.672 -3.086 1 98.81 96 SER B C 1
ATOM 1611 O O . SER B 1 96 ? -8.578 7.031 -1.943 1 98.81 96 SER B O 1
ATOM 1613 N N . ASP B 1 97 ? -9.18 6.605 -4.094 1 98.75 97 ASP B N 1
ATOM 1614 C CA . ASP B 1 97 ? -10.617 6.773 -3.889 1 98.75 97 ASP B CA 1
ATOM 1615 C C . ASP B 1 97 ? -11.258 5.469 -3.424 1 98.75 97 ASP B C 1
ATOM 1617 O O . ASP B 1 97 ? -11.023 4.41 -4.004 1 98.75 97 ASP B O 1
ATOM 1621 N N . ILE B 1 98 ? -12.102 5.59 -2.346 1 98.62 98 ILE B N 1
ATOM 1622 C CA . ILE B 1 98 ? -12.836 4.418 -1.886 1 98.62 98 ILE B CA 1
ATOM 1623 C C . ILE B 1 98 ? -14.273 4.809 -1.559 1 98.62 98 ILE B C 1
ATOM 1625 O O . ILE B 1 98 ? -14.617 5.992 -1.565 1 98.62 98 ILE B O 1
ATOM 1629 N N . GLN B 1 99 ? -15.117 3.795 -1.36 1 98.12 99 GLN B N 1
ATOM 1630 C CA . GLN B 1 99 ? -16.453 3.947 -0.791 1 98.12 99 GLN B CA 1
ATOM 1631 C C . GLN B 1 99 ? -16.609 3.119 0.481 1 98.12 99 GLN B C 1
ATOM 1633 O O . GLN B 1 99 ? -16.062 2.014 0.576 1 98.12 99 GLN B O 1
ATOM 1638 N N . VAL B 1 100 ? -17.281 3.658 1.477 1 96.5 100 VAL B N 1
ATOM 1639 C CA . VAL B 1 100 ? -17.531 2.959 2.732 1 96.5 100 VAL B CA 1
ATOM 1640 C C . VAL B 1 100 ? -19.016 3.006 3.064 1 96.5 100 VAL B C 1
ATOM 1642 O O . VAL B 1 100 ? -19.75 3.816 2.504 1 96.5 100 VAL B O 1
ATOM 1645 N N . THR B 1 101 ? -19.188 1.932 3.967 1 92.25 101 THR B N 1
ATOM 1646 C CA . THR B 1 101 ? -20.5 1.958 4.609 1 92.25 101 THR B CA 1
ATOM 1647 C C . THR B 1 101 ? -20.375 2.328 6.086 1 92.25 101 THR B C 1
ATOM 1649 O O . THR B 1 101 ? -19.281 2.311 6.641 1 92.25 101 THR B O 1
ATOM 1652 N N . ARG B 1 102 ? -21.234 3.102 6.633 1 91.19 102 ARG B N 1
ATOM 1653 C CA . ARG B 1 102 ? -21.219 3.584 8.008 1 91.19 102 ARG B CA 1
ATOM 1654 C C . ARG B 1 102 ? -20.297 4.797 8.156 1 91.19 102 ARG B C 1
ATOM 1656 O O . ARG B 1 102 ? -19.406 4.809 9 1 91.19 102 ARG B O 1
ATOM 1663 N N . LEU B 1 103 ? -20.469 5.73 7.414 1 91.19 103 LEU B N 1
ATOM 1664 C CA . LEU B 1 103 ? -19.656 6.938 7.309 1 91.19 103 LEU B CA 1
ATOM 1665 C C . LEU B 1 103 ? -19.344 7.504 8.688 1 91.19 103 LEU B C 1
ATOM 1667 O O . LEU B 1 103 ? -18.281 8.102 8.891 1 91.19 103 LEU B O 1
ATOM 1671 N N . GLU B 1 104 ? -20.141 7.273 9.68 1 91.38 104 GLU B N 1
ATOM 1672 C CA . GLU B 1 104 ? -19.984 7.84 11.016 1 91.38 104 GLU B CA 1
ATOM 1673 C C . GLU B 1 104 ? -18.734 7.316 11.703 1 91.38 104 GLU B C 1
ATOM 1675 O O . GLU B 1 104 ? -18.219 7.945 12.633 1 91.38 104 GLU B O 1
ATOM 1680 N N . LYS B 1 105 ? -18.203 6.203 11.227 1 91.88 105 LYS B N 1
ATOM 1681 C CA . LYS B 1 105 ? -17 5.613 11.797 1 91.88 105 LYS B CA 1
ATOM 1682 C C . LYS B 1 105 ? -15.758 6.426 11.422 1 91.88 105 L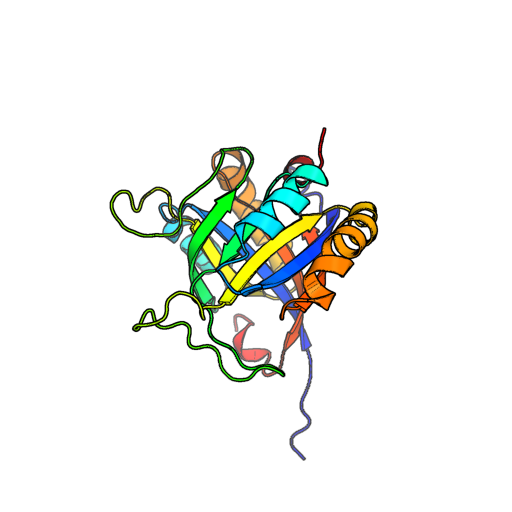YS B C 1
ATOM 1684 O O . LYS B 1 105 ? -14.703 6.281 12.039 1 91.88 105 LYS B O 1
ATOM 1689 N N . PHE B 1 106 ? -15.906 7.344 10.453 1 92.88 106 PHE B N 1
ATOM 1690 C CA . PHE B 1 106 ? -14.719 7.98 9.891 1 92.88 106 PHE B CA 1
ATOM 1691 C C . PHE B 1 106 ? -14.766 9.492 10.117 1 92.88 106 PHE B C 1
ATOM 1693 O O . PHE B 1 106 ? -13.781 10.188 9.859 1 92.88 106 PHE B O 1
ATOM 1700 N N . ASN B 1 107 ? -15.828 10.039 10.461 1 83.5 107 ASN B N 1
ATOM 1701 C CA . ASN B 1 107 ? -15.969 11.484 10.633 1 83.5 107 ASN B CA 1
ATOM 1702 C C . ASN B 1 107 ? -15.906 11.875 12.102 1 83.5 107 ASN B C 1
ATOM 1704 O O . ASN B 1 107 ? -16.438 11.172 12.961 1 83.5 107 ASN B O 1
ATOM 1708 N N . LYS B 1 108 ? -14.914 12.82 12.273 1 73.5 108 LYS B N 1
ATOM 1709 C CA . LYS B 1 108 ? -14.945 13.375 13.625 1 73.5 108 LYS B CA 1
ATOM 1710 C C . LYS B 1 108 ? -16.25 14.125 13.883 1 73.5 108 LYS B C 1
ATOM 1712 O O . LYS B 1 108 ? -16.719 14.867 13.031 1 73.5 108 LYS B O 1
ATOM 1717 N N . ASN B 1 109 ? -17.078 13.648 14.789 1 58.53 109 ASN B N 1
ATOM 1718 C CA . ASN B 1 109 ? -18.25 14.406 15.242 1 58.53 109 ASN B CA 1
ATOM 1719 C C . ASN B 1 109 ? -17.844 15.742 15.844 1 58.53 109 ASN B C 1
ATOM 1721 O O . ASN B 1 109 ? -16.766 15.859 16.453 1 58.53 109 ASN B O 1
#

pLDDT: mean 89.43, std 13.92, range [43.28, 98.88]

Radius of gyration: 18.04 Å; Cα contacts (8 Å, |Δi|>4): 408; chains: 2; bounding box: 53×54×37 Å

InterPro domains:
  IPR002187 Nitrogen regulatory protein PII [PF00543] (10-105)
  IPR002187 Nitrogen regulatory protein PII [PS51343] (9-109)
  IPR011322 Nitrogen regulatory PII-like, alpha/beta [SSF54913] (6-106)
  IPR015867 Nitrogen regulatory protein PII/ATP phosphoribosyltransferase, C-terminal [G3DSA:3.30.70.120] (1-108)

Nearest PDB structures (foldseek):
  5d4o-assembly1_A  TM=9.504E-01  e=1.050E-16  Thiomonas intermedia K12
  5d4p-assembly1_A  TM=9.529E-01  e=1.219E-15  Thiomonas arsenitoxydans
  7cyf-assembly1_D  TM=8.365E-01  e=5.896E-07  Synechocystis sp. PCC 6803 substr. Kazusa
  7r31-assembly1_A  TM=7.816E-01  e=2.296E-07  Synechocystis sp. PCC 6803
  6mm2-assembly1_A  TM=7.448E-01  e=1.178E-06  Cyanobium sp. PCC 7001

Solvent-accessible surface area (backbone atoms only — not comparable to full-atom values): 12167 Å² total; per-residue (Å²): 125,89,76,83,52,75,41,80,33,30,35,40,40,36,37,33,43,45,80,48,46,65,62,54,52,49,51,40,48,74,71,49,52,56,41,36,37,34,44,63,55,31,57,48,71,53,97,90,41,78,28,59,26,65,77,52,90,67,62,68,47,16,27,26,33,39,38,33,57,35,54,68,80,50,50,61,62,50,52,60,68,43,43,71,56,58,74,78,40,74,64,53,74,48,79,43,73,30,33,30,63,62,62,74,68,39,49,73,127,126,88,77,85,59,76,42,78,33,29,35,40,43,36,37,35,48,44,81,48,48,64,62,54,53,51,52,40,48,72,72,47,54,70,58,69,48,80,48,73,47,17,23,32,35,39,96,89,40,78,30,61,28,75,63,79,81,72,61,72,48,17,27,27,35,40,38,37,57,36,52,69,82,50,49,61,61,51,51,60,67,42,46,70,54,58,74,75,38,75,64,52,54,44,37,32,83,45,70,40,70,62,63,72,71,41,50,73,126

Organism: NCBI:txid2580412

Foldseek 3Di:
DPDQDKDKWKKKKKKFFPVCVVVLVVLCVVLPWQDKDKDAQDWDQDPVGTQGSPPDDDSRRGMMIIIGIEHPVSVVVSVVVCVVVVVVGPIDMDIDMDIDRPCVSTDDD/DPDFDKDKWKKKKKKFFPVCVVVLVVLCVVLPWQDKDKDWQDWDQDPVGTAGSDPPDDSRRGMMIIIGIEHPVSVVVSCVVCVVVCVVGPIDMDMDMDIDTPCVSTDRD

Secondary structure (DSSP, 8-state):
------EEEEEEEEEEEGGGHHHHHHHHHHTT---EEEEEEE-EEETTEEE--S-SS-GGG-EEEEEEEE-HHHHHHHHHHHHHHHHHS-EEEEEEEEEES-GGGTS--/------EEEEEEEEEEEGGGHHHHHHHHHHTT----EEEEEEEEEETTEEE----SS-GGG-EEEEEEEE-HHHHHHHHHHHHHHHHHS-EEEEEEEEEES-GGGTS--